Protein AF-A0A0J1IHJ1-F1 (afdb_monomer)

Sequence (253 aa):
MEVNANFWKRLLAYFIDNAIYSTILILLTVPFWLATALGGWQLLLLLNIIVGWLYFALMESSAKQATLGKLALGIIVTDLFGQRISFGVATGRYFGKVLSLVPLCAGFVMAAFTERKQALHDVLLGTLVLNKNSSVVNNRPHQMPQGQNVRPILCGVTGNYAGQMIQIDDKGLIIGRDPLSCNIIVPSEAISRMHCIIKYDPRQNSFTLTDTCSSNGTFLASGVRLGKGQAIILKSGDRFFLAVKDNMFEVKA

Organism: NCBI:txid476652

InterPro domains:
  IPR000253 Forkhead-associated (FHA) domain [PF00498] (174-240)
  IPR000253 Forkhead-associated (FHA) domain [PS50006] (173-220)
  IPR000253 Forkhead-associated (FHA) domain [SM00240] (172-226)
  IPR008984 SMAD/FHA domain superfamily [SSF49879] (144-250)
  IPR010432 RDD [PF06271] (5-125)
  IPR051791 Proline-rich immunoreactive protein [PTHR36115] (4-132)

Foldseek 3Di:
DDFADALVLVVQLVVVLCVVLVVVLCVVVVVVCVVVVPPDVVVSVVVSVVVVLCQQLDCCQDPNVDHPSCVVSQKHKDALVRHRDHSVLSSLLVVVVVVCPVVVVVQSVVLNVDPQSHGVSCVVSRMGMTRCPDPVNVPPPPDPDPQDPWQKWKQWCAAPRNRHTHTADQVWFFDFCAPVPGPHHRPDPLTHNGAWTWHADSVVQWIKIFGCQIPLFKAWPVRDTADHRDIDIHHQQTKIARNDPRGIIGIHD

Radius of gyration: 27.76 Å; Cα contacts (8 Å, |Δi|>4): 458; chains: 1; bounding box: 54×30×80 Å

Nearest PDB structures (foldseek):
  3umz-assembly1_A  TM=8.033E-01  e=3.732E-06  Homo sapiens
  2jpe-assembly1_A  TM=8.005E-01  e=6.767E-06  Mus musculus
  5z58-assembly1_X  TM=7.681E-01  e=4.545E-05  Homo sapiens
  5z57-assembly1_X  TM=7.636E-01  e=1.178E-04  Homo sapiens
  7t92-assembly1_C  TM=6.235E-01  e=1.888E-01  Thermothelomyces thermophilus ATCC 42464

Mean predicted aligned error: 16.33 Å

pLDDT: mean 79.35, std 11.82, range [36.47, 93.94]

Secondary structure (DSSP, 8-state):
--SBPPHHHHHHHHHHHHHHHHHHHHHHHHHHHHHHTT--HHHHHHHHHHHHHHHHHHHHTSTT-S-HHHHHTTEEEEETTSPPPPHHHHHHHHHHHHHHHTTTTHHHHHHHHSTT---HHHHHTTEEEEETTSHHHHTS-----SS-----EEEE-SGGGBT-EEEPPTT-EEEES-TTT-SEE---TTS-SS-EEEEEETTTTEEEEEE-S-SS-EEETTSPBPPTT-EEEE-TT-EEEESSTTSEEEEE-

Solvent-accessible surface area (backbone atoms only — not comparable to full-atom values): 13290 Å² total; per-residue (Å²): 120,69,53,52,42,52,48,66,61,56,51,51,18,51,53,44,39,48,53,54,52,50,54,56,47,48,69,62,45,50,61,51,49,69,73,47,74,85,58,62,63,69,58,52,52,54,49,46,55,52,52,52,51,47,51,54,16,51,28,30,31,32,99,71,13,25,43,75,23,28,50,75,70,42,32,31,40,20,29,84,84,70,44,76,35,50,54,68,55,28,44,50,37,57,57,29,48,57,64,22,45,73,62,78,41,44,28,57,53,39,13,68,76,38,98,76,35,38,27,50,34,24,60,79,64,50,35,41,49,31,25,50,86,12,68,76,55,61,64,42,78,76,72,76,72,98,44,70,94,53,70,37,27,42,31,21,68,30,52,99,42,46,81,39,77,43,76,53,52,96,86,34,42,32,33,14,35,29,71,92,80,19,78,41,64,47,91,41,92,66,41,30,50,58,23,33,38,40,35,68,41,57,90,74,68,32,32,40,43,28,28,58,56,31,85,62,37,41,29,38,73,89,68,51,69,56,53,75,62,38,70,46,82,40,50,65,72,40,43,35,24,54,57,44,77,56,41,20,36,31,36,41,90

Structure (mmCIF, N/CA/C/O backbone):
data_AF-A0A0J1IHJ1-F1
#
_entry.id   AF-A0A0J1IHJ1-F1
#
loop_
_atom_site.group_PDB
_atom_site.id
_atom_site.type_symbol
_atom_site.label_atom_id
_atom_site.label_alt_id
_atom_site.label_comp_id
_atom_site.label_asym_id
_atom_site.label_entity_id
_atom_site.label_seq_id
_atom_site.pdbx_PDB_ins_code
_atom_site.Cartn_x
_atom_site.Cartn_y
_atom_site.Cartn_z
_atom_site.occupancy
_atom_site.B_iso_or_equiv
_atom_site.auth_seq_id
_atom_site.auth_comp_id
_atom_site.auth_asym_id
_atom_site.auth_atom_id
_atom_site.pdbx_PDB_model_num
ATOM 1 N N . MET A 1 1 ? -13.887 15.456 -11.222 1.00 51.97 1 MET A N 1
ATOM 2 C CA . MET A 1 1 ? -12.909 14.881 -12.177 1.00 51.97 1 MET A CA 1
ATOM 3 C C . MET A 1 1 ? -12.919 13.371 -12.019 1.00 51.97 1 MET A C 1
ATOM 5 O O . MET A 1 1 ? -12.971 12.917 -10.883 1.00 51.97 1 MET A O 1
ATOM 9 N N . GLU A 1 2 ? -12.891 12.610 -13.114 1.00 60.88 2 GLU A N 1
ATOM 10 C CA . GLU A 1 2 ? -12.816 11.143 -13.052 1.00 60.88 2 GLU A CA 1
ATOM 11 C C . GLU A 1 2 ? -11.569 10.686 -12.275 1.00 60.88 2 GLU A C 1
ATOM 13 O O . GLU A 1 2 ? -10.469 11.212 -12.477 1.00 60.88 2 GLU A O 1
ATOM 18 N N . VAL A 1 3 ? -11.765 9.730 -11.361 1.00 69.44 3 VAL A N 1
ATOM 19 C CA . VAL A 1 3 ? -10.720 9.197 -10.469 1.00 69.44 3 VAL A CA 1
ATOM 20 C C . VAL A 1 3 ? -9.727 8.331 -11.254 1.00 69.44 3 VAL A C 1
ATOM 22 O O . VAL A 1 3 ? -8.514 8.463 -11.085 1.00 69.44 3 VAL A O 1
ATOM 25 N N . ASN A 1 4 ? -10.234 7.511 -12.177 1.00 77.31 4 ASN A N 1
ATOM 26 C CA . ASN A 1 4 ? -9.425 6.650 -13.037 1.00 77.31 4 ASN A CA 1
ATOM 27 C C . ASN A 1 4 ? -8.946 7.398 -14.287 1.00 77.31 4 ASN A C 1
ATOM 29 O O . ASN A 1 4 ? -9.681 8.180 -14.891 1.00 77.31 4 ASN A O 1
ATOM 33 N N . ALA A 1 5 ? -7.707 7.134 -14.701 1.00 77.31 5 ALA A N 1
ATOM 34 C CA . ALA A 1 5 ? -7.143 7.703 -15.916 1.00 77.31 5 ALA A CA 1
ATOM 35 C C . ALA A 1 5 ? -7.758 7.063 -17.168 1.00 77.31 5 ALA A C 1
ATOM 37 O O . ALA A 1 5 ? -7.708 5.842 -17.345 1.00 77.31 5 ALA A O 1
ATOM 38 N N . ASN A 1 6 ? -8.267 7.908 -18.065 1.00 80.19 6 ASN A N 1
ATOM 39 C CA . ASN A 1 6 ? -8.853 7.486 -19.336 1.00 80.19 6 ASN A CA 1
ATOM 40 C C . ASN A 1 6 ? -7.820 6.847 -20.259 1.00 80.19 6 ASN A C 1
ATOM 42 O O . ASN A 1 6 ? -6.639 7.209 -20.238 1.00 80.19 6 ASN A O 1
ATOM 46 N N . PHE A 1 7 ? -8.299 5.949 -21.121 1.00 80.50 7 PHE A N 1
ATOM 47 C CA . PHE A 1 7 ? -7.495 5.255 -22.122 1.00 80.50 7 PHE A CA 1
ATOM 48 C C . PHE A 1 7 ? -6.584 6.210 -22.913 1.00 80.50 7 PHE A C 1
ATOM 50 O O . PHE A 1 7 ? -5.378 5.998 -22.966 1.00 80.50 7 PHE A O 1
ATOM 57 N N . TRP A 1 8 ? -7.121 7.327 -23.415 1.00 80.25 8 TRP A N 1
ATOM 58 C CA . TRP A 1 8 ? -6.361 8.307 -24.202 1.00 80.25 8 TRP A CA 1
ATOM 59 C C . TRP A 1 8 ? -5.186 8.943 -23.455 1.00 80.25 8 TRP A C 1
ATOM 61 O O . TRP A 1 8 ? -4.127 9.142 -24.042 1.00 80.25 8 TRP A O 1
ATOM 71 N N . LYS A 1 9 ? -5.321 9.206 -22.148 1.00 81.69 9 LYS A N 1
ATOM 72 C CA . LYS A 1 9 ? -4.202 9.718 -21.340 1.00 81.69 9 LYS A CA 1
ATOM 73 C C . LYS A 1 9 ? -3.117 8.661 -21.167 1.00 81.69 9 LYS A C 1
ATOM 75 O O . LYS A 1 9 ? -1.937 8.984 -21.188 1.00 81.69 9 LYS A O 1
ATOM 80 N N . ARG A 1 10 ? -3.505 7.393 -21.014 1.00 81.81 10 ARG A N 1
ATOM 81 C CA . ARG A 1 10 ? -2.559 6.270 -20.929 1.00 81.81 10 ARG A CA 1
ATOM 82 C C . ARG A 1 10 ? -1.836 6.059 -22.263 1.00 81.81 10 ARG A C 1
ATOM 84 O O . ARG A 1 10 ? -0.628 5.846 -22.258 1.00 81.81 10 ARG A O 1
ATOM 91 N N . LEU A 1 11 ? -2.557 6.170 -23.380 1.00 82.19 11 LEU A N 1
ATOM 92 C CA . LEU A 1 11 ? -2.005 6.065 -24.730 1.00 82.19 11 LEU A CA 1
ATOM 93 C C . LEU A 1 11 ? -1.029 7.211 -25.028 1.00 82.19 11 LEU A C 1
ATOM 95 O O . LEU A 1 11 ? 0.091 6.971 -25.468 1.00 82.19 11 LEU A O 1
ATOM 99 N N . LEU A 1 12 ? -1.412 8.451 -24.718 1.00 84.00 12 LEU A N 1
ATOM 100 C CA . LEU A 1 12 ? -0.545 9.613 -24.901 1.00 84.00 12 LEU A CA 1
ATOM 101 C C . LEU A 1 12 ? 0.696 9.543 -23.998 1.00 84.00 12 LEU A C 1
ATOM 103 O O . LEU A 1 12 ? 1.794 9.832 -24.462 1.00 84.00 12 LEU A O 1
ATOM 107 N N . ALA A 1 13 ? 0.554 9.088 -22.744 1.00 85.69 13 ALA A N 1
ATOM 108 C CA . ALA A 1 13 ? 1.698 8.864 -21.856 1.00 85.69 13 ALA A CA 1
ATOM 109 C C . ALA A 1 13 ? 2.689 7.871 -22.470 1.00 85.69 13 ALA A C 1
ATOM 111 O O . ALA A 1 13 ? 3.888 8.115 -22.431 1.00 85.69 13 ALA A O 1
ATOM 112 N N . TYR A 1 14 ? 2.188 6.785 -23.071 1.00 83.31 14 TYR A N 1
ATOM 113 C CA . TYR A 1 14 ? 3.021 5.790 -23.740 1.00 83.31 14 TYR A CA 1
ATOM 114 C C . TYR A 1 14 ? 3.789 6.380 -24.930 1.00 83.31 14 TYR A C 1
ATOM 116 O O . TYR A 1 14 ? 4.970 6.085 -25.086 1.00 83.31 14 TYR A O 1
ATOM 124 N N . PHE A 1 15 ? 3.169 7.242 -25.740 1.00 85.38 15 PHE A N 1
ATOM 125 C CA . PHE A 1 15 ? 3.878 7.924 -26.829 1.00 85.38 15 PHE A CA 1
ATOM 126 C C . PHE A 1 15 ? 4.953 8.885 -26.317 1.00 85.38 15 PHE A C 1
ATOM 128 O O . PHE A 1 15 ? 6.063 8.882 -26.844 1.00 85.38 15 PHE A O 1
ATOM 135 N N . ILE A 1 16 ? 4.658 9.654 -25.265 1.00 86.81 16 ILE A N 1
ATOM 136 C CA . ILE A 1 16 ? 5.636 10.560 -24.645 1.00 86.81 16 ILE A CA 1
ATOM 137 C C . ILE A 1 16 ? 6.806 9.763 -24.057 1.00 86.81 16 ILE A C 1
ATOM 139 O O . ILE A 1 16 ? 7.961 10.097 -24.304 1.00 86.81 16 ILE A O 1
ATOM 143 N N . ASP A 1 17 ? 6.520 8.687 -23.320 1.00 85.00 17 ASP A N 1
ATOM 144 C CA . ASP A 1 17 ? 7.545 7.811 -22.750 1.00 85.00 17 ASP A CA 1
ATOM 145 C C . ASP A 1 17 ? 8.428 7.198 -23.845 1.00 85.00 17 ASP A C 1
ATOM 147 O O . ASP A 1 17 ? 9.650 7.201 -23.708 1.00 85.00 17 ASP A O 1
ATOM 151 N N . ASN A 1 18 ? 7.839 6.730 -24.952 1.00 84.25 18 ASN A N 1
ATOM 152 C CA . ASN A 1 18 ? 8.610 6.201 -26.078 1.00 84.25 18 ASN A CA 1
ATOM 153 C C . ASN A 1 18 ? 9.454 7.270 -26.761 1.00 84.25 18 ASN A C 1
ATOM 155 O O . ASN A 1 18 ? 10.607 6.989 -27.050 1.00 84.25 18 ASN A O 1
ATOM 159 N N . ALA A 1 19 ? 8.930 8.477 -26.985 1.00 87.25 19 ALA A N 1
ATOM 160 C CA . ALA A 1 19 ? 9.688 9.559 -27.609 1.00 87.25 19 ALA A CA 1
ATOM 161 C C . ALA A 1 19 ? 10.896 9.977 -26.754 1.00 87.25 19 ALA A C 1
ATOM 163 O O . ALA A 1 19 ? 11.994 10.179 -27.274 1.00 87.25 19 ALA A O 1
ATOM 164 N N . ILE A 1 20 ? 10.717 10.062 -25.430 1.00 86.88 20 ILE A N 1
ATOM 165 C CA . ILE A 1 20 ? 11.808 10.354 -24.491 1.00 86.88 20 ILE A CA 1
ATOM 166 C C . ILE A 1 20 ? 12.835 9.217 -24.514 1.00 86.88 20 ILE A C 1
ATOM 168 O O . ILE A 1 20 ? 14.030 9.460 -24.681 1.00 86.88 20 ILE A O 1
ATOM 172 N N . TYR A 1 21 ? 12.372 7.974 -24.377 1.00 85.06 21 TYR A N 1
ATOM 173 C CA . TYR A 1 21 ? 13.235 6.799 -24.337 1.00 85.06 21 TYR A CA 1
ATOM 174 C C . TYR A 1 21 ? 14.010 6.603 -25.650 1.00 85.06 21 TYR A C 1
ATOM 176 O O . TYR A 1 21 ? 15.220 6.382 -25.618 1.00 85.06 21 TYR A O 1
ATOM 184 N N . SER A 1 22 ? 13.356 6.764 -26.804 1.00 81.75 22 SER A N 1
ATOM 185 C CA . SER A 1 22 ? 13.982 6.648 -28.124 1.00 81.75 22 SER A CA 1
ATOM 186 C C . SER A 1 22 ? 15.000 7.753 -28.372 1.00 81.75 22 SER A C 1
ATOM 188 O O . SER A 1 22 ? 16.066 7.475 -28.907 1.00 81.75 22 SER A O 1
ATOM 190 N N . THR A 1 23 ? 14.719 8.989 -27.948 1.00 86.06 23 THR A N 1
ATOM 191 C CA . THR A 1 23 ? 15.668 10.106 -28.089 1.00 86.06 23 THR A CA 1
ATOM 192 C C . THR A 1 23 ? 16.947 9.835 -27.299 1.00 86.06 23 THR A C 1
ATOM 194 O O . THR A 1 23 ? 18.044 9.961 -27.839 1.00 86.06 23 THR A O 1
ATOM 197 N N . ILE A 1 24 ? 16.818 9.393 -26.042 1.00 85.69 24 ILE A N 1
ATOM 198 C CA . ILE A 1 24 ? 17.967 9.039 -25.193 1.00 85.69 24 ILE A CA 1
ATOM 199 C C . ILE A 1 24 ? 18.756 7.879 -25.810 1.00 85.69 24 ILE A C 1
ATOM 201 O O . ILE A 1 24 ? 19.983 7.926 -25.875 1.00 85.69 24 ILE A O 1
ATOM 205 N N . LEU A 1 25 ? 18.064 6.851 -26.301 1.00 81.88 25 LEU A N 1
ATOM 206 C CA . LEU A 1 25 ? 18.707 5.708 -26.940 1.00 81.88 25 LEU A CA 1
ATOM 207 C C . LEU A 1 25 ? 19.456 6.076 -28.213 1.00 81.88 25 LEU A C 1
ATOM 209 O O . LE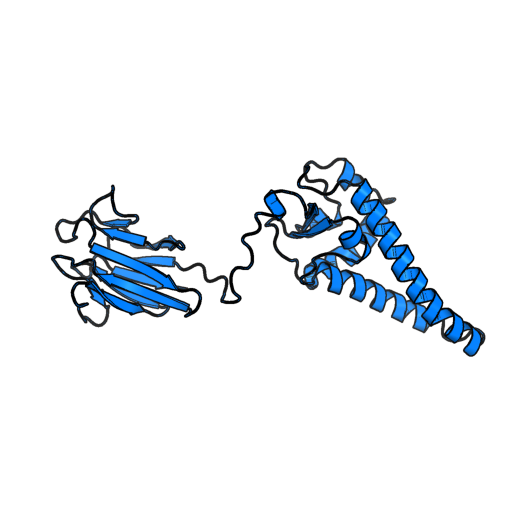U A 1 25 ? 20.584 5.629 -28.384 1.00 81.88 25 LEU A O 1
ATOM 213 N N . ILE A 1 26 ? 18.862 6.871 -29.100 1.00 83.75 26 ILE A N 1
ATOM 214 C CA . ILE A 1 26 ? 19.493 7.285 -30.359 1.00 83.75 26 ILE A CA 1
ATOM 215 C C . ILE A 1 26 ? 20.777 8.064 -30.063 1.00 83.75 26 ILE A C 1
ATOM 217 O O . ILE A 1 26 ? 21.821 7.748 -30.627 1.00 83.75 26 ILE A O 1
ATOM 221 N N . LEU A 1 27 ? 20.737 9.006 -29.115 1.00 85.56 27 LEU A N 1
ATOM 222 C CA . LEU A 1 27 ? 21.914 9.786 -28.716 1.00 85.56 27 LEU A CA 1
ATOM 223 C C . LEU A 1 27 ? 23.051 8.916 -28.164 1.00 85.56 27 LEU A C 1
ATOM 225 O O . LEU A 1 27 ? 24.216 9.220 -28.400 1.00 85.56 27 LEU A O 1
ATOM 229 N N . LEU A 1 28 ? 22.727 7.837 -27.449 1.00 81.12 28 LEU A N 1
ATOM 230 C CA . LEU A 1 28 ? 23.724 6.925 -26.881 1.00 81.12 28 LEU A CA 1
ATOM 231 C C . LEU A 1 28 ? 24.235 5.888 -27.890 1.00 81.12 28 LEU A C 1
ATOM 233 O O . LEU A 1 28 ? 25.410 5.532 -27.871 1.00 81.12 28 LEU A O 1
ATOM 237 N N . THR A 1 29 ? 23.360 5.381 -28.758 1.00 77.25 29 THR A N 1
ATOM 238 C CA . THR A 1 29 ? 23.658 4.225 -29.619 1.00 77.25 29 THR A CA 1
ATOM 239 C C . THR A 1 29 ? 24.189 4.610 -30.994 1.00 77.25 29 THR A C 1
ATOM 241 O O . THR A 1 29 ? 25.017 3.877 -31.522 1.00 77.25 29 THR A O 1
ATOM 244 N N . VAL A 1 30 ? 23.796 5.753 -31.567 1.00 80.56 30 VAL A N 1
ATOM 245 C CA . VAL A 1 30 ? 24.266 6.190 -32.897 1.00 80.56 30 VAL A CA 1
ATOM 246 C C . VAL A 1 30 ? 25.774 6.472 -32.936 1.00 80.56 30 VAL A C 1
ATOM 248 O O . VAL A 1 30 ? 26.425 5.973 -33.854 1.00 80.56 30 VAL A O 1
ATOM 251 N N . PRO A 1 31 ? 26.380 7.187 -31.964 1.00 82.00 31 PRO A N 1
ATOM 252 C CA . PRO A 1 31 ? 27.829 7.400 -31.955 1.00 82.00 31 PRO A CA 1
ATOM 253 C C . PRO A 1 31 ? 28.602 6.088 -31.807 1.00 82.00 31 PRO A C 1
ATOM 255 O O . PRO A 1 31 ? 29.621 5.886 -32.460 1.00 82.00 31 PRO A O 1
ATOM 258 N N . PHE A 1 32 ? 28.084 5.176 -30.982 1.00 78.50 32 PHE A N 1
ATOM 259 C CA . PHE A 1 32 ? 28.668 3.854 -30.788 1.00 78.50 32 PHE A CA 1
ATOM 260 C C . PHE A 1 32 ? 28.569 3.002 -32.061 1.00 78.50 32 PHE A C 1
ATOM 262 O O . PHE A 1 32 ? 29.556 2.406 -32.474 1.00 78.50 32 PHE A O 1
ATOM 269 N N . TRP A 1 33 ? 27.413 3.004 -32.731 1.00 74.94 33 TRP A N 1
ATOM 270 C CA . TRP A 1 33 ? 27.193 2.297 -33.995 1.00 74.94 33 TRP A CA 1
ATOM 271 C C . TRP A 1 33 ? 28.091 2.822 -35.125 1.00 74.94 33 TRP A C 1
ATOM 273 O O . TRP A 1 33 ? 28.637 2.031 -35.893 1.00 74.94 33 TRP A O 1
ATOM 283 N N . LEU A 1 34 ? 28.298 4.144 -35.191 1.00 77.94 34 LEU A N 1
ATOM 284 C CA . LEU A 1 34 ? 29.221 4.774 -36.139 1.00 77.94 34 LEU A CA 1
ATOM 285 C C . LEU A 1 34 ? 30.686 4.415 -35.837 1.00 77.94 34 LEU A C 1
ATOM 287 O O . LEU A 1 34 ? 31.472 4.231 -36.761 1.00 77.94 34 LEU A O 1
ATOM 291 N N . ALA A 1 35 ? 31.044 4.278 -34.556 1.00 79.19 35 ALA A N 1
ATOM 292 C CA . ALA A 1 35 ? 32.398 3.947 -34.116 1.00 79.19 35 ALA A CA 1
ATOM 293 C C . ALA A 1 35 ? 32.771 2.465 -34.307 1.00 79.19 35 ALA A C 1
ATOM 295 O O . ALA A 1 35 ? 33.941 2.165 -34.537 1.00 79.19 35 ALA A O 1
ATOM 296 N N . THR A 1 36 ? 31.814 1.533 -34.214 1.00 76.06 36 THR A N 1
ATOM 297 C CA . THR A 1 36 ? 32.086 0.082 -34.291 1.00 76.06 36 THR A CA 1
ATOM 298 C C . THR A 1 36 ? 31.846 -0.544 -35.665 1.00 76.06 36 THR A C 1
ATOM 300 O O . THR A 1 36 ? 32.011 -1.756 -35.799 1.00 76.06 36 THR A O 1
ATOM 303 N N . ALA A 1 37 ? 31.459 0.248 -36.674 1.00 65.38 37 ALA A N 1
ATOM 304 C CA . ALA A 1 37 ? 31.322 -0.159 -38.078 1.00 65.38 37 ALA A CA 1
ATOM 305 C C . ALA A 1 37 ? 30.672 -1.553 -38.268 1.00 65.38 37 ALA A C 1
ATOM 307 O O . ALA A 1 37 ? 31.267 -2.455 -38.854 1.00 65.38 37 ALA A O 1
ATOM 308 N N . LEU A 1 38 ? 29.425 -1.704 -37.790 1.00 63.59 38 LEU A N 1
ATOM 309 C CA . LEU A 1 38 ? 28.544 -2.888 -37.927 1.00 63.59 38 LEU A CA 1
ATOM 310 C C . LEU A 1 38 ? 28.775 -4.067 -36.951 1.00 63.59 38 LEU A C 1
ATOM 312 O O . LEU A 1 38 ? 28.162 -5.122 -37.121 1.00 63.59 38 LEU A O 1
ATOM 316 N N . GLY A 1 39 ? 29.574 -3.905 -35.890 1.00 70.00 39 GLY A N 1
ATOM 317 C CA . GLY A 1 39 ? 29.724 -4.900 -34.812 1.00 70.00 39 GLY A CA 1
ATOM 318 C C . GLY A 1 39 ? 28.970 -4.556 -33.515 1.00 70.00 39 GLY A C 1
ATOM 319 O O . GLY A 1 39 ? 28.881 -3.392 -33.128 1.00 70.00 39 GLY A O 1
ATOM 320 N N . GLY A 1 40 ? 28.457 -5.572 -32.801 1.00 72.12 40 GLY A N 1
ATOM 321 C CA . GLY A 1 40 ? 27.933 -5.433 -31.426 1.00 72.12 40 GLY A CA 1
ATOM 322 C C . GLY A 1 40 ? 26.435 -5.127 -31.286 1.00 72.12 40 GLY A C 1
ATOM 323 O O . GLY A 1 40 ? 25.956 -4.901 -30.174 1.00 72.12 40 GLY A O 1
ATOM 324 N N . TRP A 1 41 ? 25.673 -5.162 -32.382 1.00 73.06 41 TRP A N 1
ATOM 325 C CA . TRP A 1 41 ? 24.230 -4.884 -32.385 1.00 73.06 41 TRP A CA 1
ATOM 326 C C . TRP A 1 41 ? 23.438 -5.787 -31.427 1.00 73.06 41 TRP A C 1
ATOM 328 O O . TRP A 1 41 ? 22.540 -5.329 -30.727 1.00 73.06 41 TRP A O 1
ATOM 338 N N . GLN A 1 42 ? 23.812 -7.063 -31.328 1.00 76.50 42 GLN A N 1
ATOM 339 C CA . GLN A 1 42 ? 23.171 -8.038 -30.445 1.00 76.50 42 GLN A CA 1
ATOM 340 C C . GLN A 1 42 ? 23.331 -7.664 -28.965 1.00 76.50 42 GLN A C 1
ATOM 342 O O . GLN A 1 42 ? 22.378 -7.770 -28.195 1.00 76.50 42 GLN A O 1
ATOM 347 N N . LEU A 1 43 ? 24.512 -7.177 -28.569 1.00 78.56 43 LEU A N 1
ATOM 348 C CA . LEU A 1 43 ? 24.764 -6.722 -27.201 1.00 78.56 43 LEU A CA 1
ATOM 349 C C . LEU A 1 43 ? 23.959 -5.453 -26.885 1.00 78.56 43 LEU A C 1
ATOM 351 O O . LEU A 1 43 ? 23.374 -5.351 -25.808 1.00 78.56 43 LEU A O 1
ATOM 355 N N . LEU A 1 44 ? 23.871 -4.519 -27.837 1.00 77.25 44 LEU A N 1
ATOM 356 C CA . LEU A 1 44 ? 23.063 -3.305 -27.693 1.00 77.25 44 LEU A CA 1
ATOM 357 C C . LEU A 1 44 ? 21.572 -3.619 -27.558 1.00 77.25 44 LEU A C 1
ATOM 359 O O . LEU A 1 44 ? 20.905 -3.006 -26.729 1.00 77.25 44 LEU A O 1
ATOM 363 N N . LEU A 1 45 ? 21.053 -4.587 -28.319 1.00 78.81 45 LEU A N 1
ATOM 364 C CA . LEU A 1 45 ? 19.663 -5.039 -28.202 1.00 78.81 45 LEU A CA 1
ATOM 365 C C . LEU A 1 45 ? 19.371 -5.642 -26.823 1.00 78.81 45 LEU A C 1
ATOM 367 O O . LEU A 1 45 ? 18.358 -5.309 -26.211 1.00 78.81 45 LEU A O 1
ATOM 371 N N . LEU A 1 46 ? 20.262 -6.493 -26.303 1.00 80.75 46 LEU A N 1
ATOM 372 C CA . LEU A 1 46 ? 20.101 -7.075 -24.966 1.00 80.75 46 LEU A CA 1
ATOM 373 C C . LEU A 1 46 ? 20.135 -5.999 -23.874 1.00 80.75 46 LEU A C 1
ATOM 375 O O . LEU A 1 46 ? 19.269 -5.977 -22.998 1.00 80.75 46 LEU A O 1
ATOM 379 N N . LEU A 1 47 ? 21.088 -5.066 -23.957 1.00 81.62 47 LEU A N 1
ATOM 380 C CA . LEU A 1 47 ? 21.166 -3.927 -23.041 1.00 81.62 47 LEU A CA 1
ATOM 381 C C . LEU A 1 47 ? 19.918 -3.045 -23.132 1.00 81.62 47 LEU A C 1
ATOM 383 O O . LEU A 1 47 ? 19.415 -2.601 -22.105 1.00 81.62 47 LEU A O 1
ATOM 387 N N . ASN A 1 48 ? 19.379 -2.832 -24.333 1.00 81.38 48 ASN A N 1
ATOM 388 C CA . ASN A 1 48 ? 18.159 -2.062 -24.550 1.00 81.38 48 ASN A CA 1
ATOM 389 C C . ASN A 1 48 ? 16.967 -2.663 -23.798 1.00 81.38 48 ASN A C 1
ATOM 391 O O . ASN A 1 48 ? 16.303 -1.957 -23.042 1.00 81.38 48 ASN A O 1
ATOM 395 N N . ILE A 1 49 ? 16.754 -3.975 -23.927 1.00 82.50 49 ILE A N 1
ATOM 396 C CA . ILE A 1 49 ? 15.668 -4.686 -23.239 1.00 82.50 49 ILE A CA 1
ATOM 397 C C . ILE A 1 49 ? 15.802 -4.530 -21.720 1.00 82.50 49 ILE A C 1
ATOM 399 O O . ILE A 1 49 ? 14.826 -4.198 -21.045 1.00 82.50 49 ILE A O 1
ATOM 403 N N . ILE A 1 50 ? 17.013 -4.712 -21.184 1.00 86.50 50 ILE A N 1
ATOM 404 C CA . ILE A 1 50 ? 17.277 -4.601 -19.743 1.00 86.50 50 ILE A CA 1
ATOM 405 C C . ILE A 1 50 ? 17.047 -3.166 -19.257 1.00 86.50 50 ILE A C 1
ATOM 407 O O . ILE A 1 50 ? 16.336 -2.958 -18.275 1.00 86.50 50 ILE A O 1
ATOM 411 N N . VAL A 1 51 ? 17.607 -2.169 -19.946 1.00 86.44 51 VAL A N 1
ATOM 412 C CA . VAL A 1 51 ? 17.488 -0.752 -19.570 1.00 86.44 51 VAL A CA 1
ATOM 413 C C . VAL A 1 51 ? 16.043 -0.273 -19.687 1.00 86.44 51 VAL A C 1
ATOM 415 O O . VAL A 1 51 ? 15.566 0.443 -18.810 1.00 86.44 51 VAL A O 1
ATOM 418 N N . GLY A 1 52 ? 15.329 -0.680 -20.737 1.00 84.31 52 GLY A N 1
ATOM 419 C CA . GLY A 1 52 ? 13.918 -0.359 -20.931 1.00 84.31 52 GLY A CA 1
ATOM 420 C C . GLY A 1 52 ? 13.059 -0.939 -19.813 1.00 84.31 52 GLY A C 1
ATOM 421 O O . GLY A 1 52 ? 12.322 -0.200 -19.158 1.00 84.31 52 GLY A O 1
ATOM 422 N N . TRP A 1 53 ? 13.199 -2.236 -19.531 1.00 88.06 53 TRP A N 1
ATOM 423 C CA . TRP A 1 53 ? 12.522 -2.873 -18.400 1.00 88.06 53 TRP A CA 1
ATOM 424 C C . TRP A 1 53 ? 12.811 -2.141 -17.088 1.00 88.06 53 TRP A C 1
ATOM 426 O O . TRP A 1 53 ? 11.877 -1.764 -16.375 1.00 88.06 53 TRP A O 1
ATOM 436 N N . LEU A 1 54 ? 14.088 -1.889 -16.798 1.00 88.12 54 LEU A N 1
ATOM 437 C CA . LEU A 1 54 ? 14.514 -1.268 -15.553 1.00 88.12 54 LEU A CA 1
ATOM 438 C C . LEU A 1 54 ? 13.979 0.164 -15.423 1.00 88.12 54 LEU A C 1
ATOM 440 O O . LEU A 1 54 ? 13.494 0.529 -14.355 1.00 88.12 54 LEU A O 1
ATOM 444 N N . TYR A 1 55 ? 13.980 0.951 -16.503 1.00 87.44 55 TYR A N 1
ATOM 445 C CA . TYR A 1 55 ? 13.396 2.295 -16.535 1.00 87.44 55 TYR A CA 1
ATOM 446 C C . TYR A 1 55 ? 11.920 2.274 -16.122 1.00 87.44 55 TYR A C 1
ATOM 448 O O . TYR A 1 55 ? 11.526 2.964 -15.178 1.00 87.44 55 TYR A O 1
ATOM 456 N N . PHE A 1 56 ? 11.104 1.446 -16.781 1.00 86.56 56 PHE A N 1
ATOM 457 C CA . PHE A 1 56 ? 9.673 1.367 -16.484 1.00 86.56 56 PHE A CA 1
ATOM 458 C C . PHE A 1 56 ? 9.414 0.803 -15.085 1.00 86.56 56 PHE A C 1
ATOM 460 O O . PHE A 1 56 ? 8.616 1.370 -14.336 1.00 86.56 56 PHE A O 1
ATOM 467 N N . ALA A 1 57 ? 10.095 -0.282 -14.710 1.00 87.38 57 ALA A N 1
ATOM 468 C CA . ALA A 1 57 ? 9.898 -0.935 -13.424 1.00 87.38 57 ALA A CA 1
ATOM 469 C C . ALA A 1 57 ? 10.332 -0.035 -12.261 1.00 87.38 57 ALA A C 1
ATOM 471 O O . ALA A 1 57 ? 9.566 0.139 -11.314 1.00 87.38 57 ALA A O 1
ATOM 472 N N . LEU A 1 58 ? 11.508 0.599 -12.330 1.00 87.44 58 LEU A N 1
ATOM 473 C CA . LEU A 1 58 ? 11.980 1.510 -11.283 1.00 87.44 58 LEU A CA 1
ATOM 474 C C . LEU A 1 58 ? 11.103 2.755 -11.179 1.00 87.44 58 LEU A C 1
ATOM 476 O O . LEU A 1 58 ? 10.737 3.133 -10.071 1.00 87.44 58 LEU A O 1
ATOM 480 N N . MET A 1 59 ? 10.727 3.386 -12.294 1.00 86.94 59 MET A N 1
ATOM 481 C CA . MET A 1 59 ? 9.913 4.603 -12.238 1.00 86.94 59 MET A CA 1
ATOM 482 C C . MET A 1 59 ? 8.490 4.348 -11.736 1.00 86.94 59 MET A C 1
ATOM 484 O O . MET A 1 59 ? 8.030 5.072 -10.848 1.00 86.94 59 MET A O 1
ATOM 488 N N . GLU A 1 60 ? 7.802 3.320 -12.245 1.00 85.31 60 GLU A N 1
ATOM 489 C CA . GLU A 1 60 ? 6.447 2.974 -11.784 1.00 85.31 60 GLU A CA 1
ATOM 490 C C . GLU A 1 60 ? 6.459 2.501 -10.324 1.00 85.31 60 GLU A C 1
ATOM 492 O O . GLU A 1 60 ? 5.554 2.834 -9.562 1.00 85.31 60 GLU A O 1
ATOM 497 N N . SER A 1 61 ? 7.514 1.795 -9.911 1.00 87.06 61 SER A N 1
ATOM 498 C CA . SER A 1 61 ? 7.707 1.375 -8.525 1.00 87.06 61 SER A CA 1
ATOM 499 C C . SER A 1 61 ? 8.317 2.447 -7.635 1.00 87.06 61 SER A C 1
ATOM 501 O O . SER A 1 61 ? 8.573 2.124 -6.488 1.00 87.06 61 SER A O 1
ATOM 503 N N . SER A 1 62 ? 8.588 3.677 -8.096 1.00 85.69 62 SER A N 1
ATOM 504 C CA . SER A 1 62 ? 9.239 4.745 -7.308 1.00 85.69 62 SER A CA 1
ATOM 50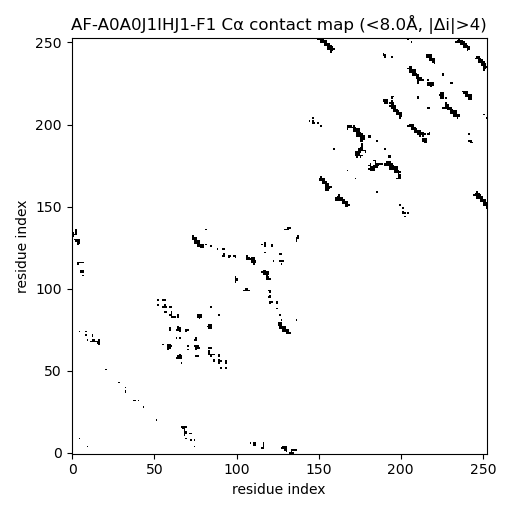5 C C . SER A 1 62 ? 8.243 5.562 -6.473 1.00 85.69 62 SER A C 1
ATOM 507 O O . SER A 1 62 ? 7.030 5.433 -6.626 1.00 85.69 62 SER A O 1
ATOM 509 N N . ALA A 1 63 ? 8.733 6.476 -5.624 1.00 76.12 63 ALA A N 1
ATOM 510 C CA . ALA A 1 63 ? 7.876 7.433 -4.907 1.00 76.12 63 ALA A CA 1
ATOM 511 C C . ALA A 1 63 ? 7.041 8.324 -5.851 1.00 76.12 63 ALA A C 1
ATOM 513 O O . ALA A 1 63 ? 6.013 8.862 -5.448 1.00 76.12 63 ALA A O 1
ATOM 514 N N . LYS A 1 64 ? 7.464 8.464 -7.115 1.00 77.75 64 LYS A N 1
ATOM 515 C CA . LYS A 1 64 ? 6.725 9.201 -8.146 1.00 77.75 64 LYS A CA 1
ATOM 516 C C . LYS A 1 64 ? 5.553 8.395 -8.716 1.00 77.75 64 LYS A C 1
ATOM 518 O O . LYS A 1 64 ? 4.640 9.006 -9.266 1.00 77.75 64 LYS A O 1
ATOM 523 N N . GLN A 1 65 ? 5.571 7.062 -8.575 1.00 83.94 65 GLN A N 1
ATOM 524 C CA . GLN A 1 65 ? 4.528 6.130 -9.031 1.00 83.94 65 GLN A CA 1
ATOM 525 C C . GLN A 1 65 ? 4.165 6.262 -10.519 1.00 83.94 65 GLN A C 1
ATOM 527 O O . GLN A 1 65 ? 3.072 5.905 -10.951 1.00 83.94 65 GLN A O 1
ATOM 532 N N . ALA A 1 66 ? 5.055 6.838 -11.317 1.00 87.94 66 ALA A N 1
ATOM 533 C CA . ALA A 1 66 ? 4.780 7.228 -12.687 1.00 87.94 66 ALA A CA 1
ATOM 534 C C . ALA A 1 66 ? 6.098 7.385 -13.443 1.00 87.94 66 ALA A C 1
ATOM 536 O O . ALA A 1 66 ? 7.100 7.820 -12.873 1.00 87.94 66 ALA A O 1
ATOM 537 N N . THR A 1 67 ? 6.070 7.038 -14.726 1.00 89.50 67 THR A N 1
ATOM 538 C CA . THR A 1 67 ? 7.109 7.352 -15.714 1.00 89.50 67 THR A CA 1
ATOM 539 C C . THR A 1 67 ? 7.062 8.829 -16.095 1.00 89.50 67 THR A C 1
ATOM 541 O O . THR A 1 67 ? 6.140 9.547 -15.705 1.00 89.50 67 THR A O 1
ATOM 544 N N . LEU A 1 68 ? 8.050 9.315 -16.845 1.00 87.38 68 LEU A N 1
ATOM 545 C CA . LEU A 1 68 ? 8.129 10.736 -17.202 1.00 87.38 68 LEU A CA 1
ATOM 546 C C . LEU A 1 68 ? 6.911 11.208 -18.012 1.00 87.38 68 LEU A C 1
ATOM 548 O O . LEU A 1 68 ? 6.342 12.254 -17.702 1.00 87.38 68 LEU A O 1
ATOM 552 N N . GLY A 1 69 ? 6.445 10.418 -18.975 1.00 84.69 69 GLY A N 1
ATOM 553 C CA . GLY A 1 69 ? 5.242 10.699 -19.759 1.00 84.69 69 GLY A CA 1
ATOM 554 C C . GLY A 1 69 ? 3.963 10.634 -18.928 1.00 84.69 69 GLY A C 1
ATOM 555 O O . GLY A 1 69 ? 3.089 11.493 -19.055 1.00 84.69 69 GLY A O 1
ATOM 556 N N . LYS A 1 70 ? 3.861 9.678 -17.998 1.00 86.12 70 LYS A N 1
ATOM 557 C CA . LYS A 1 70 ? 2.737 9.613 -17.046 1.00 86.12 70 LYS A CA 1
ATOM 558 C C . LYS A 1 70 ? 2.717 10.809 -16.092 1.00 86.12 70 LYS A C 1
ATOM 560 O O . LYS A 1 70 ? 1.649 11.357 -15.824 1.00 86.12 70 LYS A O 1
ATOM 565 N N . LEU A 1 71 ? 3.887 11.250 -15.630 1.00 87.50 71 LEU A N 1
ATOM 566 C CA . LEU A 1 71 ? 4.038 12.451 -14.808 1.00 87.50 71 LEU A CA 1
ATOM 567 C C . LEU A 1 71 ? 3.601 13.705 -15.565 1.00 87.50 71 LEU A C 1
ATOM 569 O O . LEU A 1 71 ? 2.861 14.507 -14.999 1.00 87.50 71 LEU A O 1
ATOM 573 N N . ALA A 1 72 ? 3.992 13.840 -16.836 1.00 86.56 72 ALA A N 1
ATOM 574 C CA . ALA A 1 72 ? 3.601 14.966 -17.684 1.00 86.56 72 ALA A CA 1
ATOM 575 C C . ALA A 1 72 ? 2.075 15.074 -17.850 1.00 86.56 72 ALA A C 1
ATOM 577 O O . ALA A 1 72 ? 1.528 16.172 -17.884 1.00 86.56 72 ALA A O 1
ATOM 578 N N . LEU A 1 73 ? 1.372 13.937 -17.887 1.00 84.38 73 LEU A N 1
ATOM 579 C CA . LEU A 1 73 ? -0.091 13.890 -17.991 1.00 84.38 73 LEU A CA 1
ATOM 580 C C . LEU A 1 73 ? -0.817 13.836 -16.639 1.00 84.38 73 LEU A C 1
ATOM 582 O O . LEU A 1 73 ? -2.047 13.718 -16.604 1.00 84.38 73 LEU A O 1
ATOM 586 N N . GLY A 1 74 ? -0.078 13.919 -15.529 1.00 85.25 74 GLY A N 1
ATOM 587 C CA . GLY A 1 74 ? -0.634 13.931 -14.178 1.00 85.25 74 GLY A CA 1
ATOM 588 C C . GLY A 1 74 ? -1.321 12.624 -13.782 1.00 85.25 74 GLY A C 1
ATOM 589 O O . GLY A 1 74 ? -2.297 12.655 -13.034 1.00 85.25 74 GLY A O 1
ATOM 590 N N . ILE A 1 75 ? -0.851 11.479 -14.277 1.00 88.12 75 ILE A N 1
ATOM 591 C CA . ILE A 1 75 ? -1.399 10.158 -13.941 1.00 88.12 75 ILE A CA 1
ATOM 592 C C . ILE A 1 75 ? -0.375 9.314 -13.181 1.00 88.12 75 ILE A C 1
ATOM 594 O O . ILE A 1 75 ? 0.827 9.418 -13.414 1.00 88.12 75 ILE A O 1
ATOM 598 N N . ILE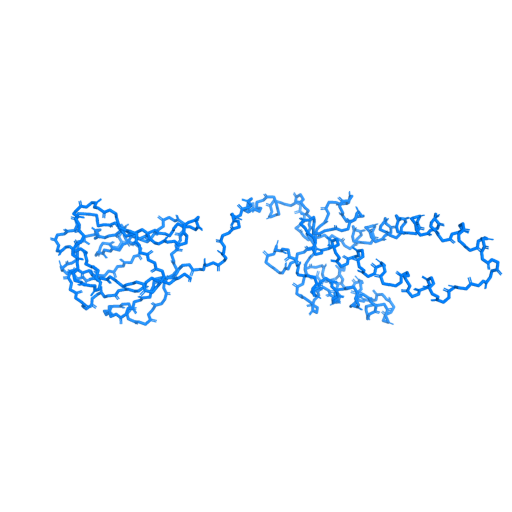 A 1 76 ? -0.853 8.481 -12.259 1.00 87.12 76 ILE A N 1
ATOM 599 C CA . ILE A 1 76 ? -0.017 7.644 -11.386 1.00 87.12 76 ILE A CA 1
ATOM 600 C C . ILE A 1 76 ? -0.513 6.204 -11.353 1.00 87.12 76 ILE A C 1
ATOM 602 O O . ILE A 1 76 ? -1.701 5.961 -11.538 1.00 87.12 76 ILE A O 1
ATOM 606 N N . VAL A 1 77 ? 0.391 5.262 -11.104 1.00 86.31 77 VAL A N 1
ATOM 607 C CA . VAL A 1 77 ? 0.120 3.828 -10.974 1.00 86.31 77 VAL A CA 1
ATOM 608 C C . VAL A 1 77 ? 0.077 3.440 -9.496 1.00 86.31 77 VAL A C 1
ATOM 610 O O . VAL A 1 77 ? 1.003 3.723 -8.733 1.00 86.31 77 VAL A O 1
ATOM 613 N N . THR A 1 78 ? -0.991 2.767 -9.091 1.00 80.94 78 THR A N 1
ATOM 614 C CA . THR A 1 78 ? -1.213 2.325 -7.713 1.00 80.94 78 THR A CA 1
ATOM 615 C C . THR A 1 78 ? -1.648 0.866 -7.667 1.00 80.94 78 THR A C 1
ATOM 617 O O . THR A 1 78 ? -2.000 0.278 -8.692 1.00 80.94 78 THR A O 1
ATOM 620 N N . ASP A 1 79 ? -1.654 0.280 -6.474 1.00 80.00 79 ASP A N 1
ATOM 621 C CA . ASP A 1 79 ? -2.440 -0.925 -6.205 1.00 80.00 79 ASP A CA 1
ATOM 622 C C . ASP A 1 79 ? -3.949 -0.596 -6.118 1.00 80.00 79 ASP A C 1
ATOM 624 O O . ASP A 1 79 ? -4.373 0.551 -6.327 1.00 80.00 79 ASP A O 1
ATOM 628 N N . LEU A 1 80 ? -4.771 -1.603 -5.809 1.00 71.88 80 LEU A N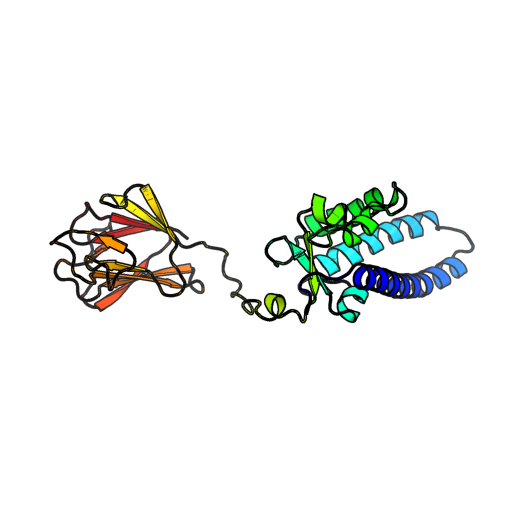 1
ATOM 629 C CA . LEU A 1 80 ? -6.218 -1.439 -5.605 1.00 71.88 80 LEU A CA 1
ATOM 630 C C . LEU A 1 80 ? -6.579 -0.527 -4.418 1.00 71.88 80 LEU A C 1
ATOM 632 O O . LEU A 1 80 ? -7.698 -0.018 -4.370 1.00 71.88 80 LEU A O 1
ATOM 636 N N . PHE A 1 81 ? -5.647 -0.308 -3.488 1.00 63.34 81 PHE A N 1
ATOM 637 C CA . PHE A 1 81 ? -5.807 0.514 -2.287 1.00 63.34 81 PHE A CA 1
ATOM 638 C C . PHE A 1 81 ? -5.224 1.930 -2.448 1.00 63.34 81 PHE A C 1
ATOM 640 O O . PHE A 1 81 ? -5.222 2.709 -1.495 1.00 63.34 81 PHE A O 1
ATOM 647 N N . GLY A 1 82 ? -4.730 2.288 -3.639 1.00 64.94 82 GLY A N 1
ATOM 648 C CA . GLY A 1 82 ? -4.138 3.601 -3.915 1.00 64.94 82 GLY A CA 1
ATOM 649 C C . GLY A 1 82 ? -2.684 3.757 -3.449 1.00 64.94 82 GLY A C 1
ATOM 650 O O . GLY A 1 82 ? -2.129 4.853 -3.543 1.00 64.94 82 GLY A O 1
ATOM 651 N N . GLN A 1 83 ? -2.048 2.685 -2.979 1.00 68.81 83 GLN A N 1
ATOM 652 C CA . GLN A 1 83 ? -0.666 2.669 -2.506 1.00 68.81 83 GLN A CA 1
ATOM 653 C C . GLN A 1 83 ? 0.332 2.439 -3.646 1.00 68.81 83 GLN A C 1
ATOM 655 O O . GLN A 1 83 ? -0.010 2.064 -4.771 1.00 68.81 83 GLN A O 1
ATOM 660 N N . ARG A 1 84 ? 1.608 2.691 -3.345 1.00 78.06 84 ARG A N 1
ATOM 661 C CA . ARG A 1 84 ? 2.736 2.464 -4.255 1.00 78.06 84 ARG A CA 1
ATOM 662 C C . ARG A 1 84 ? 2.935 0.975 -4.520 1.00 78.06 84 ARG A C 1
ATOM 664 O O . ARG A 1 84 ? 3.010 0.178 -3.593 1.00 78.06 84 ARG A O 1
ATOM 671 N N . ILE A 1 85 ? 3.090 0.627 -5.796 1.00 81.56 85 ILE A N 1
ATOM 672 C CA . ILE A 1 85 ? 3.349 -0.751 -6.219 1.00 81.56 85 ILE A CA 1
ATOM 673 C C . ILE A 1 85 ? 4.799 -1.158 -5.929 1.00 81.56 85 ILE A C 1
ATOM 675 O O . ILE A 1 85 ? 5.720 -0.340 -6.007 1.00 81.56 85 ILE A O 1
ATOM 679 N N . SER A 1 86 ? 5.010 -2.438 -5.620 1.00 82.00 86 SER A N 1
ATOM 680 C CA . SER A 1 86 ? 6.351 -2.997 -5.435 1.00 82.00 86 SER A CA 1
ATOM 681 C C . SER A 1 86 ? 7.077 -3.170 -6.775 1.00 82.00 86 SER A C 1
ATOM 683 O O . SER A 1 86 ? 6.459 -3.242 -7.840 1.00 82.00 86 SER A O 1
ATOM 685 N N . PHE A 1 87 ? 8.408 -3.279 -6.731 1.00 84.75 87 PHE A N 1
ATOM 686 C CA . PHE A 1 87 ? 9.223 -3.521 -7.926 1.00 84.75 87 PHE A CA 1
ATOM 687 C C . PHE A 1 87 ? 8.847 -4.827 -8.651 1.00 84.75 87 PHE A C 1
ATOM 689 O O . PHE A 1 87 ? 8.826 -4.864 -9.881 1.00 84.75 87 PHE A O 1
ATOM 696 N N . GLY A 1 88 ? 8.485 -5.877 -7.904 1.00 83.94 88 GLY A N 1
ATOM 697 C CA . GLY A 1 88 ? 8.018 -7.146 -8.474 1.00 83.94 88 GLY A CA 1
ATOM 698 C C . GLY A 1 88 ? 6.709 -6.988 -9.251 1.00 83.94 88 GLY A C 1
ATOM 699 O O . GLY A 1 88 ? 6.600 -7.457 -10.382 1.00 83.94 88 GLY A O 1
ATOM 700 N N . VAL A 1 89 ? 5.753 -6.234 -8.700 1.00 82.25 89 VAL A N 1
ATOM 701 C CA . VAL A 1 89 ? 4.491 -5.913 -9.385 1.00 82.25 89 VAL A CA 1
ATOM 702 C C . VAL A 1 89 ? 4.744 -5.047 -10.624 1.00 82.25 89 VAL A C 1
ATOM 704 O O . VAL A 1 89 ? 4.190 -5.319 -11.685 1.00 82.25 89 VAL A O 1
ATOM 707 N N . ALA A 1 90 ? 5.630 -4.051 -10.541 1.00 85.94 90 ALA A N 1
ATOM 708 C CA . ALA A 1 90 ? 6.000 -3.212 -11.686 1.00 85.94 90 ALA A CA 1
ATOM 709 C C . ALA A 1 90 ? 6.697 -4.009 -12.807 1.00 85.94 90 ALA A C 1
ATOM 711 O O . ALA A 1 90 ? 6.427 -3.798 -13.990 1.00 85.94 90 ALA A O 1
ATOM 712 N N . THR A 1 91 ? 7.541 -4.973 -12.440 1.00 86.44 91 THR A N 1
ATOM 713 C CA . THR A 1 91 ? 8.181 -5.912 -13.372 1.00 86.44 91 THR A CA 1
ATOM 714 C C . THR A 1 91 ? 7.153 -6.805 -14.054 1.00 86.44 91 THR A C 1
ATOM 716 O O . THR A 1 91 ? 7.136 -6.895 -15.282 1.00 86.44 91 THR A O 1
ATOM 719 N N . GLY A 1 92 ? 6.236 -7.390 -13.278 1.00 85.50 92 GLY A N 1
ATOM 720 C CA . GLY A 1 92 ? 5.105 -8.139 -13.819 1.00 85.50 92 GLY A CA 1
ATOM 721 C C . GLY A 1 92 ? 4.288 -7.297 -14.797 1.00 85.50 92 GLY A C 1
ATOM 722 O O . GLY A 1 92 ? 3.906 -7.790 -15.854 1.00 85.50 92 GLY A O 1
ATOM 723 N N . ARG A 1 93 ? 4.065 -6.006 -14.504 1.00 84.88 93 ARG A N 1
ATOM 724 C CA . ARG A 1 93 ? 3.318 -5.098 -15.392 1.00 84.88 93 ARG A CA 1
ATOM 725 C C . ARG A 1 93 ? 4.059 -4.886 -16.705 1.00 84.88 93 ARG A C 1
ATOM 727 O O . ARG A 1 93 ? 3.416 -4.843 -17.749 1.00 84.88 93 ARG A O 1
ATOM 734 N N . TYR A 1 94 ? 5.385 -4.748 -16.669 1.00 85.75 94 TYR A N 1
ATOM 735 C CA . TYR A 1 94 ? 6.207 -4.580 -17.869 1.00 85.75 94 TYR A CA 1
ATOM 736 C C . TYR A 1 94 ? 6.112 -5.799 -18.795 1.00 85.75 94 TYR A C 1
ATOM 738 O O . TYR A 1 94 ? 5.754 -5.649 -19.960 1.00 85.75 94 TYR A O 1
ATOM 746 N N . PHE A 1 95 ? 6.325 -7.009 -18.277 1.00 83.31 95 PHE A N 1
ATOM 747 C CA . PHE A 1 95 ? 6.206 -8.230 -19.084 1.00 83.31 95 PHE A CA 1
ATOM 748 C C . PHE A 1 95 ? 4.749 -8.562 -19.444 1.00 83.31 95 PHE A C 1
ATOM 750 O O . PHE A 1 95 ? 4.466 -9.034 -20.543 1.00 83.31 95 PHE A O 1
ATOM 757 N N . GLY A 1 96 ? 3.790 -8.214 -18.585 1.00 79.44 96 GLY A N 1
ATOM 758 C CA . GLY A 1 96 ? 2.359 -8.321 -18.870 1.00 79.44 96 GLY A CA 1
ATOM 759 C C . GLY A 1 96 ? 1.903 -7.445 -20.043 1.00 79.44 96 GLY A C 1
ATOM 760 O O . GLY A 1 96 ? 0.947 -7.798 -20.736 1.00 79.44 96 GLY A O 1
ATOM 761 N N . LYS A 1 97 ? 2.598 -6.333 -20.332 1.00 75.06 97 LYS A N 1
ATOM 762 C CA . LYS A 1 97 ? 2.371 -5.544 -21.558 1.00 75.06 97 LYS A CA 1
ATOM 763 C C . LYS A 1 97 ? 2.745 -6.330 -22.816 1.00 75.06 97 LYS A C 1
ATOM 765 O O . LYS A 1 97 ? 2.031 -6.213 -23.804 1.00 75.06 97 LYS A O 1
ATOM 770 N N . VAL A 1 98 ? 3.792 -7.159 -22.767 1.00 74.50 98 VAL A N 1
ATOM 771 C CA . VAL A 1 98 ? 4.185 -8.043 -23.881 1.00 74.50 98 VAL A CA 1
ATOM 772 C C . VAL A 1 98 ? 3.084 -9.070 -24.146 1.00 74.50 98 VAL A C 1
ATOM 774 O O . VAL A 1 98 ? 2.649 -9.219 -25.282 1.00 74.50 98 VAL A O 1
ATOM 777 N N . LEU A 1 99 ? 2.532 -9.683 -23.093 1.00 67.25 99 LEU A N 1
ATOM 778 C CA . LEU A 1 99 ? 1.372 -10.580 -23.206 1.00 67.25 99 LEU A CA 1
ATOM 779 C C . LEU A 1 99 ? 0.117 -9.861 -23.727 1.00 67.25 99 LEU A C 1
ATOM 781 O O . LEU A 1 99 ? -0.660 -10.435 -24.480 1.00 67.25 99 LEU A O 1
ATOM 785 N N . SER A 1 100 ? -0.062 -8.586 -23.370 1.00 65.75 100 SER A N 1
ATOM 786 C CA . SER A 1 100 ? -1.170 -7.749 -23.856 1.00 65.75 100 SER A CA 1
ATOM 787 C C . SER A 1 100 ? -1.014 -7.321 -25.327 1.00 65.75 100 SER A C 1
ATOM 789 O O . SER A 1 100 ? -1.989 -6.860 -25.922 1.00 65.75 100 SER A O 1
ATOM 791 N N . LEU A 1 101 ? 0.188 -7.455 -25.903 1.00 63.53 101 LEU A N 1
ATOM 792 C CA . LEU A 1 101 ? 0.503 -7.125 -27.297 1.00 63.53 101 LEU A CA 1
ATOM 793 C C . LEU A 1 101 ? 0.148 -8.275 -28.254 1.00 63.53 101 LEU A C 1
ATOM 795 O O . LEU A 1 101 ? -0.287 -8.014 -29.372 1.00 63.53 101 LEU A O 1
ATOM 799 N N . VAL A 1 102 ? 0.276 -9.526 -27.791 1.00 60.69 102 VAL A N 1
ATOM 800 C CA . VAL A 1 102 ? 0.005 -10.753 -28.566 1.00 60.69 102 VAL A CA 1
ATOM 801 C C . VAL A 1 102 ? -1.414 -10.787 -29.165 1.00 60.69 102 VAL A C 1
ATOM 803 O O . VAL A 1 102 ? -1.533 -11.089 -30.351 1.00 60.69 102 VAL A O 1
ATOM 806 N N . PRO A 1 103 ? -2.495 -10.414 -28.446 1.00 62.06 103 PRO A N 1
ATOM 807 C CA . PRO A 1 103 ? -3.831 -10.325 -29.028 1.00 62.06 103 PRO A CA 1
ATOM 808 C C . PRO A 1 103 ? -4.105 -8.935 -29.639 1.00 62.06 103 PRO A C 1
ATOM 810 O O . PRO A 1 103 ? -5.084 -8.292 -29.273 1.00 62.06 103 PRO A O 1
ATOM 813 N N . LEU A 1 104 ? -3.254 -8.426 -30.544 1.00 56.94 104 LEU A N 1
ATOM 814 C CA . LEU A 1 104 ? -3.527 -7.191 -31.317 1.00 56.94 104 LEU A CA 1
ATOM 815 C C . LEU A 1 104 ? -3.812 -5.939 -30.450 1.00 56.94 104 LEU A C 1
ATOM 817 O O . LEU A 1 104 ? -4.728 -5.165 -30.719 1.00 56.94 104 LEU A O 1
ATOM 821 N N . CYS A 1 105 ? -3.057 -5.739 -29.365 1.00 63.94 105 CYS A N 1
ATOM 822 C CA . CYS A 1 105 ? -3.294 -4.660 -28.387 1.00 63.94 105 CYS A CA 1
ATOM 823 C C . CYS A 1 105 ? -4.673 -4.704 -27.689 1.00 63.94 105 CYS A C 1
ATOM 825 O O . CYS A 1 105 ? -5.001 -3.775 -26.942 1.00 63.94 105 CYS A O 1
ATOM 827 N N . ALA A 1 106 ? -5.472 -5.766 -27.852 1.00 57.62 106 ALA A N 1
ATOM 828 C CA . ALA A 1 106 ? -6.801 -5.882 -27.243 1.00 57.62 106 ALA A CA 1
ATOM 829 C C . ALA A 1 106 ? -6.747 -5.778 -25.708 1.00 57.62 106 ALA A C 1
ATOM 831 O O . ALA A 1 106 ? -7.630 -5.185 -25.087 1.00 57.62 106 ALA A O 1
ATOM 832 N N . GLY A 1 107 ? -5.656 -6.248 -25.091 1.00 59.41 107 GLY A N 1
ATOM 833 C CA . GLY A 1 107 ? -5.421 -6.113 -23.650 1.00 59.41 107 GLY A CA 1
ATOM 834 C C . GLY A 1 107 ? -5.261 -4.663 -23.172 1.00 59.41 107 GLY A C 1
ATOM 835 O O . GLY A 1 107 ? -5.524 -4.376 -22.005 1.00 59.41 107 GLY A O 1
ATOM 836 N N . PHE A 1 108 ? -4.876 -3.735 -24.053 1.00 64.25 108 PHE A N 1
ATOM 837 C CA . PHE A 1 108 ? -4.858 -2.295 -23.770 1.00 64.25 108 PHE A CA 1
ATOM 838 C C . PHE A 1 108 ? -6.222 -1.652 -24.025 1.00 64.25 108 PHE A C 1
ATOM 840 O O . PHE A 1 108 ? -6.642 -0.789 -23.255 1.00 64.25 108 PHE A O 1
ATOM 847 N N . VAL A 1 109 ? -6.928 -2.096 -25.068 1.00 67.06 109 VAL A N 1
ATOM 848 C CA . VAL A 1 109 ? -8.267 -1.607 -25.438 1.00 67.06 109 VAL A CA 1
ATOM 849 C C . VAL A 1 109 ? -9.315 -1.968 -24.380 1.00 67.06 109 VAL A C 1
ATOM 851 O O . VAL A 1 109 ? -10.235 -1.190 -24.146 1.00 67.06 109 VAL A O 1
ATOM 854 N N . MET A 1 110 ? -9.133 -3.066 -23.639 1.00 70.31 110 MET A N 1
ATOM 855 C CA . MET A 1 110 ? -9.972 -3.423 -22.483 1.00 70.31 110 MET A CA 1
ATOM 856 C C . MET A 1 110 ? -10.064 -2.297 -21.431 1.00 70.31 110 MET A C 1
ATOM 858 O O . MET A 1 110 ? -11.093 -2.135 -20.772 1.00 70.31 110 MET A O 1
ATOM 862 N N . ALA A 1 111 ? -9.038 -1.447 -21.319 1.00 62.22 111 ALA A N 1
ATOM 863 C CA . ALA A 1 111 ? -9.068 -0.285 -20.431 1.00 62.22 111 ALA A CA 1
ATOM 864 C C . ALA A 1 111 ? -10.078 0.796 -20.867 1.00 62.22 111 ALA A C 1
ATOM 866 O O . ALA A 1 111 ? -10.401 1.674 -20.070 1.00 62.22 111 ALA A O 1
ATOM 867 N N . ALA A 1 112 ? -10.573 0.761 -22.108 1.00 65.12 112 ALA A N 1
ATOM 868 C CA . ALA A 1 112 ? -11.623 1.655 -22.595 1.00 65.12 112 ALA A CA 1
ATOM 869 C C . ALA A 1 112 ? -13.040 1.171 -22.235 1.00 65.12 112 ALA A C 1
ATOM 871 O O . ALA A 1 112 ? -13.938 2.000 -22.127 1.00 65.12 112 ALA A O 1
ATOM 872 N N . PHE A 1 113 ? -13.227 -0.137 -22.016 1.00 68.44 113 PHE A N 1
ATOM 873 C CA . PHE A 1 113 ? -14.546 -0.761 -21.828 1.00 68.44 113 PHE A CA 1
ATOM 874 C C . PHE A 1 113 ? -14.804 -1.288 -20.409 1.00 68.44 113 PHE A C 1
ATOM 876 O O . PHE A 1 113 ? -15.929 -1.648 -20.082 1.00 68.44 113 PHE A O 1
ATOM 883 N N . THR A 1 114 ? -13.786 -1.341 -19.549 1.00 68.56 114 THR A N 1
ATOM 884 C CA . THR A 1 114 ? -13.932 -1.815 -18.164 1.00 68.56 114 THR A CA 1
ATOM 885 C C . THR A 1 114 ? -14.362 -0.698 -17.216 1.00 68.56 114 THR A C 1
ATOM 887 O O . THR A 1 114 ? -13.871 0.427 -17.308 1.00 68.56 114 THR A O 1
ATOM 890 N N . GLU A 1 115 ? -15.210 -1.018 -16.232 1.00 62.47 115 GLU A N 1
ATOM 891 C CA . GLU A 1 115 ? -15.715 -0.058 -15.230 1.00 62.47 115 GLU A CA 1
ATOM 892 C C . GLU A 1 115 ? -14.588 0.668 -14.475 1.00 62.47 115 GLU A C 1
ATOM 894 O O . GLU A 1 115 ? -14.662 1.865 -14.191 1.00 62.47 115 GLU A O 1
ATOM 899 N N . ARG A 1 116 ? -13.489 -0.045 -14.193 1.00 63.34 116 ARG A N 1
ATOM 900 C CA . ARG A 1 116 ? -12.293 0.500 -13.524 1.00 63.34 116 ARG A CA 1
ATOM 901 C C . ARG A 1 116 ? -11.224 1.016 -14.496 1.00 63.34 116 ARG A C 1
ATOM 903 O O . ARG A 1 116 ? -10.154 1.434 -14.057 1.00 63.34 116 ARG A O 1
ATOM 910 N N . LYS A 1 117 ? -11.505 1.008 -15.804 1.00 72.50 117 LYS A N 1
ATOM 911 C CA . LYS A 1 117 ? -10.600 1.407 -16.896 1.00 72.50 117 LYS A CA 1
ATOM 912 C C . LYS A 1 117 ? -9.227 0.716 -16.811 1.00 72.50 117 LYS A C 1
ATOM 914 O O . LYS A 1 117 ? -8.187 1.366 -16.935 1.00 72.50 117 LYS A O 1
ATOM 919 N N . GLN A 1 118 ? -9.216 -0.590 -16.535 1.00 78.19 118 GLN A N 1
ATOM 920 C CA . GLN A 1 118 ? -8.015 -1.412 -16.330 1.00 78.19 118 GLN A CA 1
ATOM 921 C C . GLN A 1 118 ? -7.616 -2.156 -17.610 1.00 78.19 118 GLN A C 1
ATOM 923 O O . GLN A 1 118 ? -8.459 -2.725 -18.299 1.00 78.19 118 GLN A O 1
ATOM 928 N N . ALA A 1 119 ? -6.317 -2.176 -17.915 1.00 80.81 119 ALA A N 1
ATOM 929 C CA . ALA A 1 119 ? -5.762 -3.042 -18.956 1.00 80.81 119 ALA A CA 1
ATOM 930 C C . ALA A 1 119 ? -5.592 -4.487 -18.445 1.00 80.81 119 ALA A C 1
ATOM 932 O O . ALA A 1 119 ? -5.615 -4.731 -17.242 1.00 80.81 119 ALA A O 1
ATOM 933 N N . LEU A 1 120 ? -5.369 -5.456 -19.335 1.00 79.31 120 LEU A N 1
ATOM 934 C CA . LEU A 1 120 ? -5.216 -6.872 -18.960 1.00 79.31 120 LEU A CA 1
ATOM 935 C C . LEU A 1 120 ? -4.121 -7.079 -17.899 1.00 79.31 120 LEU A C 1
ATOM 937 O O . LEU A 1 120 ? -4.351 -7.693 -16.861 1.00 79.31 120 LEU A O 1
ATOM 941 N N . HIS A 1 121 ? -2.947 -6.487 -18.120 1.00 77.94 121 HIS A N 1
ATOM 942 C CA . HIS A 1 121 ? -1.843 -6.513 -17.160 1.00 77.94 121 HIS A CA 1
ATOM 943 C C . HIS A 1 121 ? -2.146 -5.752 -15.860 1.00 77.94 121 HIS A C 1
ATOM 945 O O . HIS A 1 121 ? -1.555 -6.060 -14.829 1.00 77.94 121 HIS A O 1
ATOM 951 N N . ASP A 1 122 ? -3.059 -4.776 -15.887 1.00 78.00 122 ASP A N 1
ATOM 952 C CA . ASP A 1 122 ? -3.499 -4.079 -14.677 1.00 78.00 122 ASP A CA 1
ATOM 953 C C . ASP A 1 122 ? -4.376 -4.997 -13.813 1.00 78.00 122 ASP A C 1
ATOM 955 O O . ASP A 1 122 ? -4.198 -5.042 -12.597 1.00 78.00 122 ASP A O 1
ATOM 959 N N . VAL A 1 123 ? -5.284 -5.754 -14.443 1.00 79.62 123 VAL A N 1
ATOM 960 C CA . VAL A 1 123 ? -6.172 -6.715 -13.766 1.00 79.62 123 VAL A CA 1
ATOM 961 C C . VAL A 1 123 ? -5.375 -7.870 -13.170 1.00 79.62 123 VAL A C 1
ATOM 963 O O . VAL A 1 123 ? -5.526 -8.159 -11.987 1.00 79.62 123 VAL A O 1
ATOM 966 N N . LEU A 1 124 ? -4.478 -8.478 -13.954 1.00 77.50 124 LEU A N 1
ATOM 967 C CA . LEU A 1 124 ? -3.659 -9.617 -13.514 1.00 77.50 124 LEU A 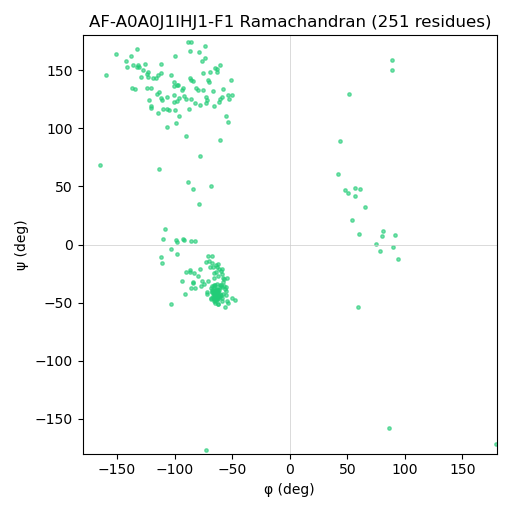CA 1
ATOM 968 C C . LEU A 1 124 ? -2.806 -9.307 -12.279 1.00 77.50 124 LEU A C 1
ATOM 970 O O . LEU A 1 124 ? -2.493 -10.201 -11.501 1.00 77.50 124 LEU A O 1
ATOM 974 N N . LEU A 1 125 ? -2.421 -8.043 -12.109 1.00 80.25 125 LEU A N 1
ATOM 975 C CA . LEU A 1 125 ? -1.509 -7.614 -11.053 1.00 80.25 125 LEU A CA 1
ATOM 976 C C . LEU A 1 125 ? -2.191 -6.775 -9.973 1.00 80.25 125 LEU A C 1
ATOM 978 O O . LEU A 1 125 ? -1.507 -6.265 -9.091 1.00 80.25 125 LEU A O 1
ATOM 982 N N . GLY A 1 126 ? -3.516 -6.612 -10.037 1.00 79.25 126 GLY A N 1
ATOM 983 C CA . GLY A 1 126 ? -4.272 -5.851 -9.043 1.00 79.25 126 GLY A CA 1
ATOM 984 C C . GLY A 1 126 ? -3.835 -4.388 -8.966 1.00 79.25 126 GLY A C 1
ATOM 985 O O . GLY A 1 126 ? -3.571 -3.857 -7.890 1.00 79.25 126 GLY A O 1
ATOM 986 N N . THR A 1 127 ? -3.713 -3.727 -10.114 1.00 82.00 127 THR A N 1
ATOM 987 C CA . THR A 1 127 ? -3.197 -2.356 -10.192 1.00 82.00 127 THR A CA 1
ATOM 988 C C . THR A 1 127 ? -4.149 -1.416 -10.914 1.00 82.00 127 THR A C 1
ATOM 990 O O . THR A 1 127 ? -4.995 -1.824 -11.710 1.00 82.00 127 THR A O 1
ATOM 993 N N . LEU A 1 128 ? -4.039 -0.130 -10.602 1.00 83.38 128 LEU A N 1
ATOM 994 C CA . LEU A 1 128 ? -4.887 0.940 -11.115 1.00 83.38 128 LEU A CA 1
ATOM 995 C C . LEU A 1 128 ? -4.023 2.097 -11.606 1.00 83.38 128 LEU A C 1
ATOM 997 O O . LEU A 1 128 ? -2.897 2.288 -11.151 1.00 83.38 128 LEU A O 1
ATOM 1001 N N . VAL A 1 129 ? -4.558 2.886 -12.540 1.00 84.38 129 VAL A N 1
ATOM 1002 C CA . VAL A 1 129 ? -3.945 4.165 -12.916 1.00 84.38 129 VAL A CA 1
ATOM 1003 C C . VAL A 1 129 ? -4.944 5.270 -12.654 1.00 84.38 129 VAL A C 1
ATOM 1005 O O . VAL A 1 129 ? -6.034 5.297 -13.232 1.00 84.38 129 VAL A O 1
ATOM 1008 N N . LEU A 1 130 ? -4.549 6.175 -11.772 1.00 85.00 130 LEU A N 1
ATOM 1009 C CA . LEU A 1 130 ? -5.394 7.224 -11.230 1.00 85.00 130 LEU A CA 1
ATOM 1010 C C . LEU A 1 130 ? -4.935 8.590 -11.727 1.00 85.00 130 LEU A C 1
ATOM 1012 O O . LEU A 1 130 ? -3.764 8.800 -12.057 1.00 85.00 130 LEU A O 1
ATOM 1016 N N . ASN A 1 131 ? -5.862 9.540 -11.753 1.00 83.25 131 ASN A N 1
ATOM 1017 C CA . ASN A 1 131 ? -5.550 10.937 -12.017 1.00 83.25 131 ASN A CA 1
ATOM 1018 C C . ASN A 1 131 ? -5.062 11.606 -10.724 1.00 83.25 131 ASN A C 1
ATOM 1020 O O . ASN A 1 131 ? -5.788 11.630 -9.727 1.00 83.25 131 ASN A O 1
ATOM 1024 N N . LYS A 1 132 ? -3.848 12.169 -10.736 1.00 78.38 132 LYS A N 1
ATOM 1025 C CA . LYS A 1 132 ? -3.210 12.787 -9.563 1.00 78.38 132 LYS A CA 1
ATOM 1026 C C . LYS A 1 132 ? -4.062 13.904 -8.962 1.00 78.38 132 LYS A C 1
ATOM 1028 O O . LYS A 1 132 ? -4.118 14.019 -7.748 1.00 78.38 132 LYS A O 1
ATOM 1033 N N . ASN A 1 133 ? -4.762 14.661 -9.807 1.00 73.44 133 ASN A N 1
ATOM 1034 C CA . ASN A 1 133 ? -5.569 15.810 -9.393 1.00 73.44 133 ASN A CA 1
ATOM 1035 C C . ASN A 1 133 ? -6.989 15.430 -8.944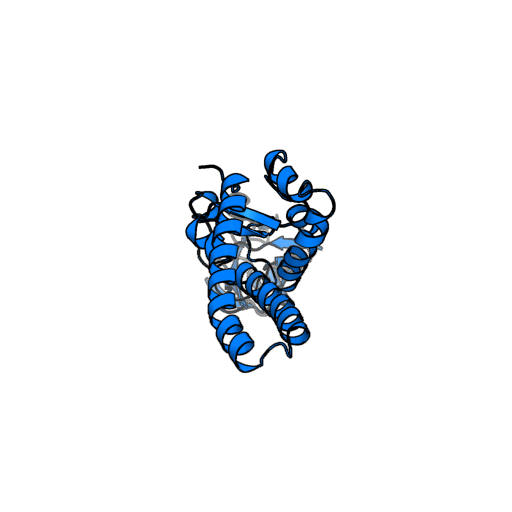 1.00 73.44 133 ASN A C 1
ATOM 1037 O O . ASN A 1 133 ? -7.801 16.310 -8.662 1.00 73.44 133 ASN A O 1
ATOM 1041 N N . SER A 1 134 ? -7.331 14.139 -8.911 1.00 65.81 134 SER A N 1
ATOM 1042 C CA . SER A 1 134 ? -8.619 13.711 -8.368 1.00 65.81 134 SER A CA 1
ATOM 1043 C C . SER A 1 134 ? -8.638 13.907 -6.850 1.00 65.81 134 SER A C 1
ATOM 1045 O O . SER A 1 134 ? -7.647 13.656 -6.171 1.00 65.81 134 SER A O 1
ATOM 1047 N N . SER A 1 135 ? -9.765 14.360 -6.299 1.00 53.62 135 SER A N 1
ATOM 1048 C CA . SER A 1 135 ? -9.926 14.628 -4.862 1.00 53.62 135 SER A CA 1
ATOM 1049 C C . SER A 1 135 ? -9.638 13.403 -3.991 1.00 53.62 135 SER A C 1
ATOM 1051 O O . SER A 1 135 ? -9.112 13.562 -2.901 1.00 53.62 135 SER A O 1
ATOM 1053 N N . VAL A 1 136 ? -9.878 12.188 -4.495 1.00 57.78 136 VAL A N 1
ATOM 1054 C CA . VAL A 1 136 ? -9.516 10.916 -3.838 1.00 57.78 136 VAL A CA 1
ATOM 1055 C C . VAL A 1 136 ? -7.996 10.741 -3.720 1.00 57.78 136 VAL A C 1
ATOM 1057 O O . VAL A 1 136 ? -7.500 10.209 -2.735 1.00 57.78 136 VAL A O 1
ATOM 1060 N N . VAL A 1 137 ? -7.244 11.220 -4.711 1.00 56.00 137 VAL A N 1
ATOM 1061 C CA . VAL A 1 137 ? -5.779 11.140 -4.755 1.00 56.00 137 VAL A CA 1
ATOM 1062 C C . VAL A 1 137 ? -5.116 12.358 -4.097 1.00 56.00 137 VAL A C 1
ATOM 1064 O O . VAL A 1 137 ? -3.978 12.258 -3.649 1.00 56.00 137 VAL A O 1
ATOM 1067 N N . ASN A 1 138 ? -5.791 13.503 -4.011 1.00 49.97 138 ASN A N 1
ATOM 1068 C CA . ASN A 1 138 ? -5.307 14.677 -3.278 1.00 49.97 138 ASN A CA 1
ATOM 1069 C C . ASN A 1 138 ? -5.635 14.605 -1.778 1.00 49.97 138 ASN A C 1
ATOM 1071 O O . ASN A 1 138 ? -4.787 14.981 -0.978 1.00 49.97 138 ASN A O 1
ATOM 1075 N N . ASN A 1 139 ? -6.763 13.994 -1.392 1.00 45.44 139 ASN A N 1
ATOM 1076 C CA . ASN A 1 139 ? -7.012 13.486 -0.033 1.00 45.44 139 ASN A CA 1
ATOM 1077 C C . ASN A 1 139 ? -6.316 12.138 0.202 1.00 45.44 139 ASN A C 1
ATOM 1079 O O . ASN A 1 139 ? -6.802 11.286 0.946 1.00 45.44 139 ASN A O 1
ATOM 1083 N N . ARG A 1 140 ? -5.131 11.948 -0.392 1.00 46.81 140 ARG A N 1
ATOM 1084 C CA . ARG A 1 140 ? -4.140 11.077 0.233 1.00 46.81 140 ARG A CA 1
ATOM 1085 C C . ARG A 1 140 ? -4.026 11.553 1.683 1.00 46.81 140 ARG A C 1
ATOM 1087 O O . ARG A 1 140 ? -3.774 12.746 1.864 1.00 46.81 140 ARG A O 1
ATOM 1094 N N . PRO A 1 141 ? -4.141 10.694 2.707 1.00 39.34 141 PRO A N 1
ATOM 1095 C CA . PRO A 1 141 ? -3.480 11.011 3.960 1.00 39.34 141 PRO A CA 1
ATOM 1096 C C . PRO A 1 141 ? -2.013 11.267 3.594 1.00 39.34 141 PRO A C 1
ATOM 1098 O O . PRO A 1 141 ? -1.289 10.371 3.155 1.00 39.34 141 PRO A O 1
ATOM 1101 N N . HIS A 1 142 ? -1.628 12.541 3.601 1.00 38.97 142 HIS A N 1
ATOM 1102 C CA . HIS A 1 142 ? -0.271 12.989 3.362 1.00 38.97 142 HIS A CA 1
ATOM 1103 C C . HIS A 1 142 ? 0.604 12.250 4.371 1.00 38.97 142 HIS A C 1
ATOM 1105 O O . HIS A 1 142 ? 0.469 12.486 5.562 1.00 38.97 142 HIS A O 1
ATOM 1111 N N . GLN A 1 143 ? 1.434 11.326 3.880 1.00 36.78 143 GLN A N 1
ATOM 1112 C CA . GLN A 1 143 ? 2.520 10.682 4.618 1.00 36.78 143 GLN A CA 1
ATOM 1113 C C . GLN A 1 143 ? 2.144 10.241 6.043 1.00 36.78 143 GLN A C 1
ATOM 1115 O O . GLN A 1 143 ? 2.407 10.938 7.020 1.00 36.78 143 GLN A O 1
ATOM 1120 N N . MET A 1 144 ? 1.635 9.016 6.178 1.00 36.47 144 MET A N 1
ATOM 1121 C CA . MET A 1 144 ? 1.844 8.301 7.436 1.00 36.47 144 MET A CA 1
ATOM 1122 C C . MET A 1 144 ? 3.368 8.178 7.642 1.00 36.47 144 MET A C 1
ATOM 1124 O O . MET A 1 144 ? 4.058 7.756 6.705 1.00 36.47 144 MET A O 1
ATOM 1128 N N . PRO A 1 145 ? 3.918 8.602 8.795 1.00 36.59 145 PRO A N 1
ATOM 1129 C CA . PRO A 1 145 ? 5.344 8.496 9.077 1.00 36.59 145 PRO A CA 1
ATOM 1130 C C . PRO A 1 145 ? 5.830 7.067 8.827 1.00 36.59 145 PRO A C 1
ATOM 1132 O O . PRO A 1 145 ? 5.123 6.108 9.131 1.00 36.59 145 PRO A O 1
ATOM 1135 N N . GLN A 1 146 ? 7.036 6.920 8.277 1.00 38.19 146 GLN A N 1
ATOM 1136 C CA . GLN A 1 146 ? 7.727 5.634 8.204 1.00 38.19 146 GLN A CA 1
ATOM 1137 C C . GLN A 1 146 ? 7.953 5.090 9.622 1.00 38.19 146 GLN A C 1
ATOM 1139 O O . GLN A 1 146 ? 8.963 5.372 10.257 1.00 38.19 146 GLN A O 1
ATOM 1144 N N . GLY A 1 147 ? 6.986 4.322 10.107 1.00 42.94 147 GLY A N 1
ATOM 1145 C CA . GLY A 1 147 ? 6.976 3.691 11.417 1.00 42.94 147 GLY A CA 1
ATOM 1146 C C . GLY A 1 147 ? 5.905 2.614 11.424 1.00 42.94 147 GLY A C 1
ATOM 1147 O O . GLY A 1 147 ? 4.876 2.800 12.044 1.00 42.94 147 GLY A O 1
ATOM 1148 N N . GLN A 1 148 ? 6.161 1.550 10.652 1.00 47.50 148 GLN A N 1
ATOM 1149 C CA . GLN A 1 148 ? 5.438 0.274 10.584 1.00 47.50 148 GLN A CA 1
ATOM 1150 C C . GLN A 1 148 ? 3.907 0.349 10.378 1.00 47.50 148 GLN A C 1
ATOM 1152 O O . GLN A 1 148 ? 3.163 0.967 11.125 1.00 47.50 148 GLN A O 1
ATOM 1157 N N . ASN A 1 149 ? 3.402 -0.408 9.397 1.00 51.19 149 ASN A N 1
ATOM 1158 C CA . ASN A 1 149 ? 1.984 -0.795 9.295 1.00 51.19 149 ASN A CA 1
ATOM 1159 C C . ASN A 1 149 ? 1.617 -1.779 10.428 1.00 51.19 149 ASN A C 1
ATOM 1161 O O . ASN A 1 149 ? 1.099 -2.869 10.199 1.00 51.19 149 ASN A O 1
ATOM 1165 N N . VAL A 1 150 ? 1.952 -1.413 11.657 1.00 63.75 150 VAL A N 1
ATOM 1166 C CA . VAL A 1 150 ? 1.421 -2.020 12.856 1.00 63.75 150 VAL A CA 1
ATOM 1167 C C . VAL A 1 150 ? -0.056 -1.665 12.860 1.00 63.75 150 VAL A C 1
ATOM 1169 O O . VAL A 1 150 ? -0.423 -0.490 12.843 1.00 63.75 150 VAL A O 1
ATOM 1172 N N . ARG A 1 151 ? -0.915 -2.680 12.824 1.00 78.62 151 ARG A N 1
ATOM 1173 C CA . ARG A 1 151 ? -2.322 -2.506 13.174 1.00 78.62 151 ARG A CA 1
ATOM 1174 C C . ARG A 1 151 ? -2.387 -2.770 14.670 1.00 78.62 151 ARG A C 1
ATOM 1176 O O . ARG A 1 151 ? -2.464 -3.942 15.034 1.00 78.62 151 ARG A O 1
ATOM 1183 N N . PRO A 1 152 ? -2.292 -1.737 15.525 1.00 87.94 152 PRO A N 1
ATOM 1184 C CA . PRO A 1 152 ? -2.336 -1.955 16.956 1.00 87.94 152 PRO A CA 1
ATOM 1185 C C . PRO A 1 152 ? -3.688 -2.581 17.295 1.00 87.94 152 PRO A C 1
ATOM 1187 O O . PRO A 1 152 ? -4.745 -2.034 16.972 1.00 87.94 152 PRO A O 1
ATOM 1190 N N . ILE A 1 153 ? -3.655 -3.751 17.913 1.00 90.44 153 ILE A N 1
ATOM 1191 C CA . ILE A 1 153 ? -4.836 -4.463 18.374 1.00 90.44 153 ILE A CA 1
ATOM 1192 C C . ILE A 1 153 ? -4.783 -4.630 19.886 1.00 90.44 153 ILE A C 1
ATOM 1194 O O . ILE A 1 153 ? -3.741 -4.882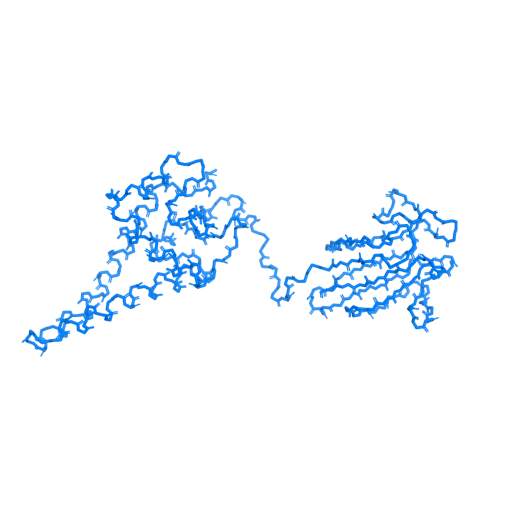 20.491 1.00 90.44 153 ILE A O 1
ATOM 1198 N N . LEU A 1 154 ? -5.953 -4.521 20.487 1.00 91.31 154 LEU A N 1
ATOM 1199 C CA . LEU A 1 154 ? -6.235 -4.919 21.846 1.00 91.31 154 LEU A CA 1
ATOM 1200 C C . LEU A 1 154 ? -6.915 -6.287 21.792 1.00 91.31 154 LEU A C 1
ATOM 1202 O O . LEU A 1 154 ? -8.002 -6.427 21.232 1.00 91.31 154 LEU A O 1
ATOM 1206 N N . CYS A 1 155 ? -6.268 -7.303 22.347 1.00 89.81 155 CYS A N 1
ATOM 1207 C CA . CYS A 1 155 ? -6.809 -8.653 22.425 1.00 89.81 155 CYS A CA 1
ATOM 1208 C C . CYS A 1 155 ? -7.426 -8.859 23.807 1.00 89.81 155 CYS A C 1
ATOM 1210 O O . CYS A 1 155 ? -6.729 -8.713 24.811 1.00 89.81 155 CYS A O 1
ATOM 1212 N N . GLY A 1 156 ? -8.704 -9.222 23.889 1.00 88.25 156 GLY A N 1
ATOM 1213 C CA . GLY A 1 156 ? -9.277 -9.664 25.158 1.00 88.25 156 GLY A CA 1
ATOM 1214 C C . GLY A 1 156 ? -8.760 -11.059 25.500 1.00 88.25 156 GLY A C 1
ATOM 1215 O O . GLY A 1 156 ? -8.921 -11.999 24.723 1.00 88.25 156 GLY A O 1
ATOM 1216 N N . VAL A 1 157 ? -8.109 -11.202 26.652 1.00 88.25 157 VAL A N 1
ATOM 1217 C CA . VAL A 1 157 ? -7.571 -12.487 27.124 1.00 88.25 157 VAL A CA 1
ATOM 1218 C C . VAL A 1 157 ? -8.611 -13.211 27.974 1.00 88.25 157 VAL A C 1
ATOM 1220 O O . VAL A 1 157 ? -8.811 -14.411 27.813 1.00 88.25 157 VAL A O 1
ATOM 1223 N N . THR A 1 158 ? -9.306 -12.479 28.846 1.00 82.69 158 THR A N 1
ATOM 1224 C CA . THR A 1 158 ? -10.371 -12.989 29.722 1.00 82.69 158 THR A CA 1
ATOM 1225 C C . THR A 1 158 ? -11.548 -12.009 29.767 1.00 82.69 158 THR A C 1
ATOM 1227 O O . THR A 1 158 ? -11.423 -10.849 29.368 1.00 82.69 158 THR A O 1
ATOM 1230 N N . GLY A 1 159 ? -12.711 -12.485 30.218 1.00 85.62 159 GLY A N 1
ATOM 1231 C CA . GLY A 1 159 ? -13.911 -11.663 30.399 1.00 85.62 159 GLY A CA 1
ATOM 1232 C C . GLY A 1 159 ? -14.750 -11.538 29.130 1.00 85.62 159 GLY A C 1
ATOM 1233 O O . GLY A 1 159 ? -14.666 -12.368 28.226 1.00 85.62 159 GLY A O 1
ATOM 1234 N N . ASN A 1 160 ? -15.568 -10.488 29.048 1.00 83.62 160 ASN A N 1
ATOM 1235 C CA . ASN A 1 160 ? -16.565 -10.318 27.980 1.00 83.62 160 ASN A CA 1
ATOM 1236 C C . ASN A 1 160 ? -15.972 -10.233 26.561 1.00 83.62 160 ASN A C 1
ATOM 1238 O O . ASN A 1 160 ? -16.684 -10.477 25.590 1.00 83.62 160 ASN A O 1
ATOM 1242 N N . TYR A 1 161 ? -14.687 -9.896 26.442 1.00 83.75 161 TYR A N 1
ATOM 1243 C CA . TYR A 1 161 ? -13.977 -9.763 25.167 1.00 83.75 161 TYR A CA 1
ATOM 1244 C C . TYR A 1 161 ? -12.967 -10.893 24.925 1.00 83.75 161 TYR A C 1
ATOM 1246 O O . TYR A 1 161 ? -12.133 -10.774 24.030 1.00 83.75 161 TYR A O 1
ATOM 1254 N N . ALA A 1 162 ? -13.009 -11.982 25.702 1.00 83.19 162 ALA A N 1
ATOM 1255 C CA . ALA A 1 162 ? -12.080 -13.101 25.552 1.00 83.19 162 ALA A CA 1
ATOM 1256 C C . ALA A 1 162 ? -12.039 -13.622 24.100 1.00 83.19 162 ALA A C 1
ATOM 1258 O O . ALA A 1 162 ? -13.068 -13.944 23.507 1.00 83.19 162 ALA A O 1
ATOM 1259 N N . GLY A 1 163 ? -10.839 -13.675 23.520 1.00 76.62 163 GLY A N 1
ATOM 1260 C CA . GLY A 1 163 ? -10.591 -14.100 22.140 1.00 76.62 163 GLY A CA 1
ATOM 1261 C C . GLY A 1 163 ? -10.895 -13.050 21.065 1.00 76.62 163 GLY A C 1
ATOM 1262 O O . GLY A 1 163 ? -10.588 -13.281 19.897 1.00 76.62 163 GLY A O 1
ATOM 1263 N N . GLN A 1 164 ? -11.459 -11.894 21.422 1.00 75.81 164 GLN A N 1
ATOM 1264 C CA . GLN A 1 164 ? -11.739 -10.823 20.466 1.00 75.81 164 GLN A CA 1
ATOM 1265 C C . GLN A 1 164 ? -10.504 -9.951 20.240 1.00 75.81 164 GLN A C 1
ATOM 1267 O O . GLN A 1 164 ? -9.777 -9.618 21.177 1.00 75.81 164 GLN A O 1
ATOM 1272 N N . MET A 1 165 ? -10.297 -9.551 18.986 1.00 84.50 165 MET A N 1
ATOM 1273 C CA . MET A 1 165 ? -9.253 -8.613 18.579 1.00 84.50 165 MET A CA 1
ATOM 1274 C C . MET A 1 165 ? -9.906 -7.303 18.154 1.00 84.50 165 MET A C 1
ATOM 1276 O O . MET A 1 165 ? -10.665 -7.264 17.187 1.00 84.50 165 MET A O 1
ATOM 1280 N N . ILE A 1 166 ? -9.605 -6.236 18.880 1.00 85.88 166 ILE A N 1
ATOM 1281 C CA . ILE A 1 166 ? -10.173 -4.908 18.671 1.00 85.88 166 ILE A CA 1
ATOM 1282 C C . ILE A 1 166 ? -9.065 -4.001 18.159 1.00 85.88 166 ILE A C 1
ATOM 1284 O O . ILE A 1 166 ? -8.028 -3.869 18.798 1.00 85.88 166 ILE A O 1
ATOM 1288 N N . GLN A 1 167 ? -9.278 -3.342 17.027 1.00 86.38 167 GLN A N 1
ATOM 1289 C CA . GLN 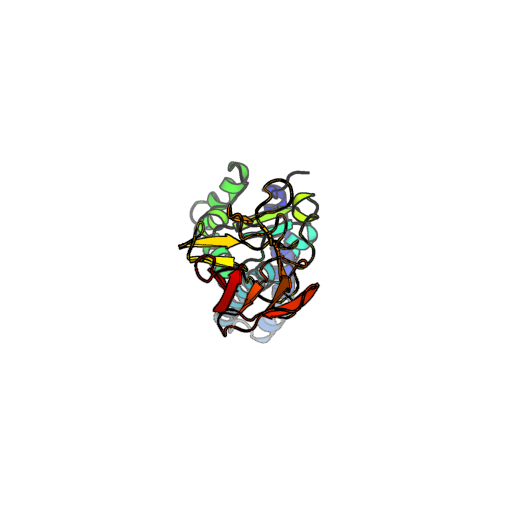A 1 167 ? -8.296 -2.402 16.500 1.00 86.38 167 GLN A CA 1
ATOM 1290 C C . GLN A 1 167 ? -8.309 -1.089 17.296 1.00 86.38 167 GLN A C 1
ATOM 1292 O O . GLN A 1 167 ? -9.371 -0.522 17.549 1.00 86.38 167 GLN A O 1
ATOM 1297 N N . ILE A 1 168 ? -7.125 -0.604 17.671 1.00 87.50 168 ILE A N 1
ATOM 1298 C CA . ILE A 1 168 ? -6.943 0.709 18.294 1.00 87.50 168 ILE A CA 1
ATOM 1299 C C . ILE A 1 168 ? -6.817 1.746 17.176 1.00 87.50 168 ILE A C 1
ATOM 1301 O O . ILE A 1 168 ? -5.996 1.598 16.270 1.00 87.50 168 ILE A O 1
ATOM 1305 N N . ASP A 1 169 ? -7.660 2.773 17.218 1.00 78.56 169 ASP A N 1
ATOM 1306 C CA . ASP A 1 169 ? -7.624 3.891 16.279 1.00 78.56 169 ASP A CA 1
ATOM 1307 C C . ASP A 1 169 ? -6.675 5.007 16.757 1.00 78.56 169 ASP A C 1
ATOM 1309 O O . ASP A 1 169 ? -6.153 4.984 17.875 1.00 78.56 169 ASP A O 1
ATOM 1313 N N . ASP A 1 170 ? -6.468 6.023 15.916 1.00 73.81 170 ASP A N 1
ATOM 1314 C CA . ASP A 1 170 ? -5.579 7.154 16.224 1.00 73.81 170 ASP A CA 1
ATOM 1315 C C . ASP A 1 170 ? -6.061 7.998 17.424 1.00 73.81 170 ASP A C 1
ATOM 1317 O O . ASP A 1 170 ? -5.300 8.782 17.996 1.00 73.81 170 ASP A O 1
ATOM 1321 N N . LYS A 1 171 ? -7.338 7.872 17.809 1.00 74.25 171 LYS A N 1
ATOM 1322 C CA . LYS A 1 171 ? -7.938 8.597 18.940 1.00 74.25 171 LYS A CA 1
ATOM 1323 C C . LYS A 1 171 ? -7.729 7.862 20.267 1.00 74.25 171 LYS A C 1
ATOM 1325 O O . LYS A 1 171 ? -7.722 8.508 21.322 1.00 74.25 171 LYS A O 1
ATOM 1330 N N . GLY A 1 172 ? -7.477 6.557 20.201 1.00 84.31 172 GLY A N 1
ATOM 1331 C CA . GLY A 1 172 ? -7.370 5.658 21.336 1.00 84.31 172 GLY A CA 1
ATOM 1332 C C . GLY A 1 172 ? -8.714 5.056 21.720 1.00 84.31 172 GLY A C 1
ATOM 1333 O O . GLY A 1 172 ? -9.776 5.611 21.450 1.00 84.31 172 GLY A O 1
ATOM 1334 N N . LEU A 1 173 ? -8.656 3.930 22.424 1.00 89.31 173 LEU A N 1
ATOM 1335 C CA . LEU A 1 173 ? -9.839 3.261 22.948 1.00 89.31 173 LEU A CA 1
ATOM 1336 C C . LEU A 1 173 ? -10.069 3.669 24.398 1.00 89.31 173 LEU A C 1
ATOM 1338 O O . LEU A 1 173 ? -9.199 3.509 25.257 1.00 89.31 173 LEU A O 1
ATOM 1342 N N . ILE A 1 174 ? -11.272 4.157 24.672 1.00 90.56 174 ILE A N 1
ATOM 1343 C CA . ILE A 1 174 ? -11.761 4.380 26.028 1.00 90.56 174 ILE A CA 1
ATOM 1344 C C . ILE A 1 174 ? -12.459 3.099 26.486 1.00 90.56 174 ILE A C 1
ATOM 1346 O O . ILE A 1 174 ? -13.364 2.602 25.809 1.00 90.56 174 ILE A O 1
ATOM 1350 N N . ILE A 1 175 ? -12.034 2.561 27.629 1.00 91.50 175 ILE A N 1
ATOM 1351 C CA . ILE A 1 175 ? -12.578 1.337 28.217 1.00 91.50 175 ILE A CA 1
ATOM 1352 C C . ILE A 1 175 ? -13.287 1.687 29.523 1.00 91.50 175 ILE A C 1
ATOM 1354 O O . ILE A 1 175 ? -12.736 2.373 30.390 1.00 91.50 175 ILE A O 1
ATOM 1358 N N . GLY A 1 176 ? -14.510 1.196 29.688 1.00 89.44 176 GLY A N 1
ATOM 1359 C CA . GLY A 1 176 ? -15.304 1.451 30.882 1.00 89.44 176 GLY A CA 1
ATOM 1360 C C . GLY A 1 176 ? -16.674 0.797 30.818 1.00 89.44 176 GLY A C 1
ATOM 1361 O O . GLY A 1 176 ? -16.958 -0.010 29.938 1.00 89.44 176 GLY A O 1
ATOM 1362 N N . ARG A 1 177 ? -17.526 1.121 31.789 1.00 87.38 177 ARG A N 1
ATOM 1363 C CA . ARG A 1 177 ? -18.887 0.576 31.873 1.00 87.38 177 ARG A CA 1
ATOM 1364 C C . ARG A 1 177 ? -19.916 1.377 31.065 1.00 87.38 177 ARG A C 1
ATOM 1366 O O . ARG A 1 177 ? -20.955 0.826 30.722 1.00 87.38 177 ARG A O 1
ATOM 1373 N N . ASP A 1 178 ? -19.671 2.660 30.791 1.00 81.75 178 ASP A N 1
ATOM 1374 C CA . ASP A 1 178 ? -20.658 3.545 30.157 1.00 81.75 178 ASP A CA 1
ATOM 1375 C C . ASP A 1 178 ? -20.604 3.478 28.616 1.00 81.75 178 ASP A C 1
ATOM 1377 O O . ASP A 1 178 ? -19.596 3.893 28.039 1.00 81.75 178 ASP A O 1
ATOM 1381 N N . PRO A 1 179 ? -21.674 3.020 27.933 1.00 76.25 179 PRO A N 1
ATOM 1382 C CA . PRO A 1 179 ? -21.714 2.915 26.473 1.00 76.25 179 PRO A CA 1
ATOM 1383 C C . PRO A 1 179 ? -21.735 4.262 25.743 1.00 76.25 179 PRO A C 1
ATOM 1385 O O . PRO A 1 179 ? -21.431 4.300 24.555 1.00 76.25 179 PRO A O 1
ATOM 1388 N N . LEU A 1 180 ? -22.097 5.364 26.411 1.00 76.12 180 LEU A N 1
ATOM 1389 C CA . LEU A 1 180 ? -22.110 6.690 25.779 1.00 76.12 180 LEU A CA 1
ATOM 1390 C C . LEU A 1 180 ? -20.711 7.310 25.699 1.00 76.12 180 LEU A C 1
ATOM 1392 O O . LEU A 1 180 ? -20.443 8.114 24.808 1.00 76.12 180 LEU A O 1
ATOM 1396 N N . SER A 1 181 ? -19.831 6.930 26.627 1.00 72.94 181 SER A N 1
ATOM 1397 C CA . SER A 1 181 ? -18.507 7.536 26.794 1.00 72.94 181 SER A CA 1
ATOM 1398 C C . SER A 1 181 ? -17.353 6.605 26.406 1.00 72.94 181 SER A C 1
ATOM 1400 O O . SER A 1 181 ? -16.231 7.079 26.238 1.00 72.94 181 SER A O 1
ATOM 1402 N N . CYS A 1 182 ? -17.594 5.292 26.281 1.00 79.12 182 CYS A N 1
ATOM 1403 C CA . CYS A 1 182 ? -16.554 4.287 26.041 1.00 79.12 182 CYS A CA 1
ATOM 1404 C C . CYS A 1 182 ? -16.701 3.582 24.693 1.00 79.12 182 CYS A C 1
ATOM 1406 O O . CYS A 1 182 ? -17.798 3.231 24.271 1.00 79.12 182 CYS A O 1
ATOM 1408 N N . ASN A 1 183 ? -15.564 3.288 24.063 1.00 81.69 183 ASN A N 1
ATOM 1409 C CA . ASN A 1 183 ? -15.498 2.445 22.871 1.00 81.69 183 ASN A CA 1
ATOM 1410 C C . ASN A 1 183 ? -15.641 0.963 23.235 1.00 81.69 183 ASN A C 1
ATOM 1412 O O . ASN A 1 183 ? -16.241 0.202 22.483 1.00 81.69 183 ASN A O 1
ATOM 1416 N N . ILE A 1 184 ? -15.081 0.565 24.384 1.00 88.31 184 ILE A N 1
ATOM 1417 C CA . ILE A 1 184 ? -15.130 -0.802 24.905 1.00 88.31 184 ILE A CA 1
ATOM 1418 C C . ILE A 1 184 ? -15.929 -0.813 26.195 1.00 88.31 184 ILE A C 1
ATOM 1420 O O . ILE A 1 184 ? -15.516 -0.250 27.211 1.00 88.31 184 ILE A O 1
ATOM 1424 N N . ILE A 1 185 ? -17.083 -1.472 26.123 1.00 89.12 185 ILE A N 1
ATOM 1425 C CA . ILE A 1 185 ? -18.053 -1.552 27.206 1.00 89.12 185 ILE A CA 1
ATOM 1426 C C . ILE A 1 185 ? -17.828 -2.846 27.973 1.00 89.12 185 ILE A C 1
ATOM 1428 O O . ILE A 1 185 ? -18.119 -3.924 27.455 1.00 89.12 185 ILE A O 1
ATOM 1432 N N . VAL A 1 186 ? -17.343 -2.750 29.207 1.00 87.69 186 VAL A N 1
ATOM 1433 C CA . VAL A 1 186 ? -17.236 -3.889 30.124 1.00 87.69 186 VAL A CA 1
ATOM 1434 C C . VAL A 1 186 ? -18.320 -3.742 31.202 1.00 87.69 186 VAL A C 1
ATOM 1436 O O . VAL A 1 186 ? -18.164 -2.931 32.121 1.00 87.69 186 VAL A O 1
ATOM 1439 N N . PRO A 1 187 ? -19.447 -4.473 31.093 1.00 81.94 187 PRO A N 1
ATOM 1440 C CA . PRO A 1 187 ? -20.612 -4.292 31.955 1.00 81.94 187 PRO A CA 1
ATOM 1441 C C . PRO A 1 187 ? -20.394 -4.947 33.327 1.00 81.94 187 PRO A C 1
ATOM 1443 O O . PRO A 1 187 ? -20.911 -6.021 33.615 1.00 81.94 187 PRO A O 1
ATOM 1446 N N . SER A 1 188 ? -19.602 -4.302 34.184 1.00 85.00 188 SER A N 1
ATOM 1447 C CA . SER A 1 188 ? -19.329 -4.756 35.552 1.00 85.00 188 SER A CA 1
ATOM 1448 C C . SER A 1 188 ? -19.382 -3.592 36.533 1.00 85.00 188 SER A C 1
ATOM 1450 O O . SER A 1 188 ? -18.778 -2.549 36.290 1.00 85.00 188 SER A O 1
ATOM 1452 N N . GLU A 1 189 ? -20.050 -3.773 37.676 1.00 86.12 189 GLU A N 1
ATOM 1453 C CA . GLU A 1 189 ? -20.082 -2.781 38.765 1.00 86.12 189 GLU A CA 1
ATOM 1454 C C . GLU A 1 189 ? -18.685 -2.449 39.304 1.00 86.12 189 GLU A C 1
ATOM 1456 O O . GLU A 1 189 ? -18.442 -1.342 39.784 1.00 86.12 189 GLU A O 1
ATOM 1461 N N . ALA A 1 190 ? -17.733 -3.376 39.164 1.00 86.69 190 ALA A N 1
ATOM 1462 C CA . ALA A 1 190 ? -16.346 -3.143 39.539 1.00 86.69 190 ALA A CA 1
ATOM 1463 C C . ALA A 1 190 ? -15.622 -2.159 38.595 1.00 86.69 190 ALA A C 1
ATOM 1465 O O . ALA A 1 190 ? -14.510 -1.722 38.899 1.00 86.69 190 ALA A O 1
ATOM 1466 N N . ILE A 1 191 ? -16.224 -1.793 37.460 1.00 88.94 191 ILE A N 1
ATOM 1467 C CA . ILE A 1 191 ? -15.621 -0.952 36.429 1.00 88.94 191 ILE A CA 1
ATOM 1468 C C . ILE A 1 191 ? -16.320 0.413 36.392 1.00 88.94 191 ILE A C 1
ATOM 1470 O O . ILE A 1 191 ? -17.539 0.543 36.243 1.00 88.94 191 ILE A O 1
ATOM 1474 N N . SER A 1 192 ? -15.521 1.473 36.536 1.00 87.50 192 SER A N 1
ATOM 1475 C CA . SER A 1 192 ? -15.971 2.860 36.420 1.00 87.50 192 SER A CA 1
ATOM 1476 C C . SER A 1 192 ? -16.547 3.165 35.030 1.00 87.50 192 SER A C 1
ATOM 1478 O O . SER A 1 192 ? -16.196 2.526 34.039 1.00 87.50 192 SER A O 1
ATOM 1480 N N . ARG A 1 193 ? -17.437 4.167 34.951 1.00 84.94 193 ARG A N 1
ATOM 1481 C CA . ARG A 1 193 ? -18.088 4.597 33.696 1.00 84.94 193 ARG A CA 1
ATOM 1482 C C . ARG A 1 193 ? -17.077 4.835 32.579 1.00 84.94 193 ARG A C 1
ATOM 1484 O O . ARG A 1 193 ? -17.252 4.279 31.510 1.00 84.94 193 ARG A O 1
ATOM 1491 N N . MET A 1 194 ? -15.999 5.545 32.898 1.00 87.94 194 MET A N 1
ATOM 1492 C CA . MET A 1 194 ? -14.745 5.589 32.150 1.00 87.94 194 MET A CA 1
ATOM 1493 C C . MET A 1 194 ? -13.644 5.100 33.091 1.00 87.94 194 MET A C 1
ATOM 1495 O O . MET A 1 194 ? -13.451 5.691 34.155 1.00 87.94 194 MET A O 1
ATOM 1499 N N . HIS A 1 195 ? -12.984 3.993 32.762 1.00 87.88 195 HIS A N 1
ATOM 1500 C CA . HIS A 1 195 ? -12.021 3.348 33.658 1.00 87.88 195 HIS A CA 1
ATOM 1501 C C . HIS A 1 195 ? -10.580 3.644 33.244 1.00 87.88 195 HIS A C 1
ATOM 1503 O O . HIS A 1 195 ? -9.771 4.084 34.060 1.00 87.88 195 HIS A O 1
ATOM 1509 N N . CYS A 1 196 ? -10.265 3.424 31.972 1.00 91.56 196 CYS A N 1
ATOM 1510 C CA . CYS A 1 196 ? -8.947 3.704 31.430 1.00 91.56 196 CYS A CA 1
ATOM 1511 C C . CYS A 1 196 ? -9.022 4.054 29.947 1.00 91.56 196 CYS A C 1
ATOM 1513 O O . CYS A 1 196 ? -10.007 3.775 29.260 1.00 91.56 196 CYS A O 1
ATOM 1515 N N . ILE A 1 197 ? -7.941 4.636 29.448 1.00 91.56 197 ILE A N 1
ATOM 1516 C CA . ILE A 1 197 ? -7.758 4.953 28.037 1.00 91.56 197 ILE A CA 1
ATOM 1517 C C . ILE A 1 197 ? -6.470 4.293 27.580 1.00 91.56 197 ILE A C 1
ATOM 1519 O O . ILE A 1 197 ? -5.444 4.400 28.253 1.00 91.56 197 ILE A O 1
ATOM 1523 N N . ILE A 1 198 ? -6.522 3.648 26.421 1.00 92.62 198 ILE A N 1
ATOM 1524 C CA . ILE A 1 198 ? -5.339 3.141 25.741 1.00 92.62 198 ILE A CA 1
ATOM 1525 C C . ILE A 1 198 ? -5.144 3.865 24.414 1.00 92.62 198 ILE A C 1
ATOM 1527 O O . ILE A 1 198 ? -6.060 3.972 23.601 1.00 92.62 198 ILE A O 1
ATOM 1531 N N . LYS A 1 199 ? -3.933 4.367 24.195 1.00 90.94 199 LYS A N 1
ATOM 1532 C CA . LYS A 1 199 ? -3.509 5.007 22.945 1.00 90.94 199 LYS A CA 1
ATOM 1533 C C . LYS A 1 199 ? -2.296 4.287 22.393 1.00 90.94 199 LYS A C 1
ATOM 1535 O O . LYS A 1 199 ? -1.485 3.785 23.163 1.00 90.94 199 LYS A O 1
ATOM 1540 N N . TYR A 1 200 ? -2.157 4.264 21.078 1.00 88.62 200 TYR A N 1
ATOM 1541 C CA . TYR A 1 200 ? -0.960 3.759 20.420 1.00 88.62 200 TYR A CA 1
ATOM 1542 C C . TYR A 1 200 ? -0.163 4.936 19.855 1.00 88.62 200 TYR A C 1
ATOM 1544 O O . TYR A 1 200 ? -0.722 5.770 19.146 1.00 88.62 200 TYR A O 1
ATOM 1552 N N . ASP A 1 201 ? 1.124 5.024 20.195 1.00 84.94 201 ASP A N 1
ATOM 1553 C CA . ASP A 1 201 ? 2.044 5.989 19.595 1.00 84.94 201 ASP A CA 1
ATOM 1554 C C . ASP A 1 201 ? 2.866 5.294 18.495 1.00 84.94 201 ASP A C 1
ATOM 1556 O O . ASP A 1 201 ? 3.814 4.558 18.802 1.00 84.94 201 ASP A O 1
ATOM 1560 N N . PRO A 1 202 ? 2.559 5.538 17.206 1.00 77.38 202 PRO A N 1
ATOM 1561 C CA . PRO A 1 202 ? 3.286 4.923 16.099 1.00 77.38 202 PRO A CA 1
ATOM 1562 C C . PRO A 1 202 ? 4.744 5.391 16.008 1.00 77.38 202 PRO A C 1
ATOM 1564 O O . PRO A 1 202 ? 5.560 4.715 15.387 1.00 77.38 202 PRO A O 1
ATOM 1567 N N . ARG A 1 203 ? 5.110 6.529 16.619 1.00 74.69 203 ARG A N 1
ATOM 1568 C CA . ARG A 1 203 ? 6.496 7.031 16.599 1.00 74.69 203 ARG A CA 1
ATOM 1569 C C . ARG A 1 203 ? 7.403 6.234 17.526 1.00 74.69 203 ARG A C 1
ATOM 1571 O O . ARG A 1 203 ? 8.581 6.069 17.225 1.00 74.69 203 ARG A O 1
ATOM 1578 N N . GLN A 1 204 ? 6.857 5.768 18.645 1.00 76.25 204 GLN A N 1
ATOM 1579 C CA . GLN A 1 204 ? 7.588 5.031 19.678 1.00 76.25 204 GLN A CA 1
ATOM 1580 C C . GLN A 1 204 ? 7.319 3.519 19.636 1.00 76.25 204 GLN A C 1
ATOM 1582 O O . GLN A 1 204 ? 7.946 2.781 20.394 1.00 76.25 204 GLN A O 1
ATOM 1587 N N . ASN A 1 205 ? 6.415 3.06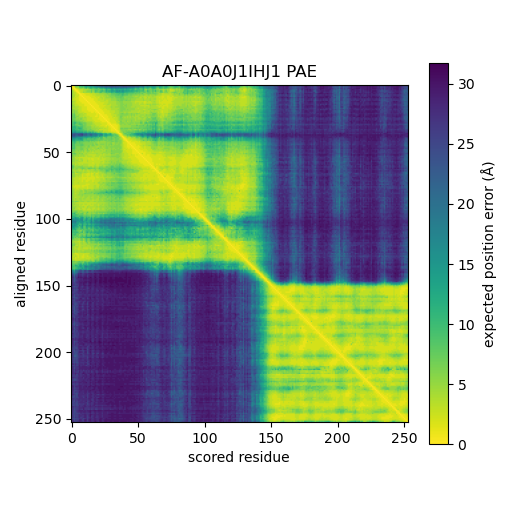4 18.755 1.00 81.31 205 ASN A N 1
ATOM 1588 C CA . ASN A 1 205 ? 5.918 1.686 18.687 1.00 81.31 205 ASN A CA 1
ATOM 1589 C C . ASN A 1 205 ? 5.509 1.163 20.075 1.00 81.31 205 ASN A C 1
ATOM 1591 O O . ASN A 1 205 ? 5.937 0.098 20.530 1.00 81.31 205 ASN A O 1
ATOM 1595 N N . SER A 1 206 ? 4.748 1.982 20.798 1.00 86.44 206 SER A N 1
ATOM 1596 C CA . SER A 1 206 ? 4.388 1.721 22.184 1.00 86.44 206 SER A CA 1
ATOM 1597 C C . SER A 1 206 ? 2.952 2.138 22.470 1.00 86.44 206 SER A C 1
ATOM 1599 O O . SER A 1 206 ? 2.377 3.009 21.814 1.00 86.44 206 SER A O 1
ATOM 1601 N N . PHE A 1 207 ? 2.349 1.480 23.453 1.00 91.38 207 PHE A N 1
ATOM 1602 C CA . PHE A 1 207 ? 1.000 1.775 23.906 1.00 91.38 207 PHE A CA 1
ATOM 1603 C C . PHE A 1 207 ? 1.086 2.605 25.176 1.00 91.38 207 PHE A C 1
ATOM 1605 O O . PHE A 1 207 ? 1.869 2.305 26.065 1.00 91.38 207 PHE A O 1
ATOM 1612 N N . THR A 1 208 ? 0.273 3.642 25.292 1.00 91.06 208 THR A N 1
ATOM 1613 C CA . THR A 1 208 ? 0.128 4.401 26.532 1.00 91.06 208 THR A CA 1
ATOM 1614 C C . THR A 1 208 ? -1.196 4.024 27.171 1.00 91.06 208 THR A C 1
ATOM 1616 O O . THR A 1 208 ? -2.253 4.272 26.589 1.00 91.06 208 THR A O 1
ATOM 1619 N N . LEU A 1 209 ? -1.130 3.414 28.351 1.00 92.25 209 LEU A N 1
ATOM 1620 C CA . LEU A 1 209 ? -2.282 3.093 29.184 1.00 92.25 209 LEU A CA 1
ATOM 1621 C C . LEU A 1 209 ? -2.401 4.139 30.291 1.00 92.25 209 LEU A C 1
ATOM 1623 O O . LEU A 1 209 ? -1.476 4.316 31.083 1.00 92.25 209 LEU A O 1
ATOM 1627 N N . THR A 1 210 ? -3.547 4.804 30.362 1.00 91.00 210 THR A N 1
ATOM 1628 C CA . THR A 1 210 ? -3.828 5.837 31.361 1.00 91.00 210 THR A CA 1
ATOM 1629 C C . THR A 1 210 ? -5.063 5.461 32.159 1.00 91.00 210 THR A C 1
ATOM 1631 O O . THR A 1 210 ? -6.139 5.263 31.592 1.00 91.00 210 THR A O 1
ATOM 1634 N N . ASP A 1 211 ? -4.930 5.405 33.481 1.00 90.12 211 ASP A N 1
ATOM 1635 C CA . ASP A 1 211 ? -6.067 5.220 34.382 1.00 90.12 211 ASP A CA 1
ATOM 1636 C C . ASP A 1 211 ? -6.827 6.544 34.542 1.00 90.12 211 ASP A C 1
ATOM 1638 O O . ASP A 1 211 ? -6.263 7.531 35.018 1.00 90.12 211 ASP A O 1
ATOM 1642 N N . THR A 1 212 ? -8.110 6.594 34.174 1.00 84.38 212 THR A N 1
ATOM 1643 C CA . THR A 1 212 ? -8.931 7.818 34.280 1.00 84.38 212 THR A CA 1
ATOM 1644 C C . THR A 1 212 ? -9.512 7.979 35.682 1.00 84.38 212 THR A C 1
ATOM 1646 O O . THR A 1 212 ? -10.707 8.213 35.848 1.00 84.38 212 THR A O 1
ATOM 1649 N N . CYS A 1 213 ? -8.660 7.827 36.699 1.00 81.31 213 CYS A N 1
ATOM 1650 C CA . CYS A 1 213 ? -9.020 7.847 38.117 1.00 81.31 213 CYS A CA 1
ATOM 1651 C C . CYS A 1 213 ? -10.092 6.807 38.468 1.00 81.31 213 CYS A C 1
ATOM 1653 O O . CYS A 1 213 ? -11.087 7.118 39.131 1.00 81.31 213 CYS A O 1
ATOM 1655 N N . SER A 1 214 ? -9.891 5.566 38.029 1.00 83.25 214 SER A N 1
ATOM 1656 C CA . SER A 1 214 ? -10.844 4.493 38.291 1.00 83.25 214 SER A CA 1
ATOM 1657 C C . SER A 1 214 ? -10.981 4.205 39.792 1.00 83.25 214 SER A C 1
ATOM 1659 O O . SER A 1 214 ? -10.059 4.391 40.596 1.00 83.25 214 SER A O 1
ATOM 1661 N N . SER A 1 215 ? -12.163 3.735 40.197 1.00 84.88 215 SER A N 1
ATOM 1662 C CA . SER A 1 215 ? -12.464 3.449 41.607 1.00 84.88 215 SER A CA 1
ATOM 1663 C C . SER A 1 215 ? -11.655 2.252 42.118 1.00 84.88 215 SER A C 1
ATOM 1665 O O . SER A 1 215 ? -11.022 2.327 43.172 1.00 84.88 215 SER A O 1
ATOM 1667 N N . ASN A 1 216 ? -11.620 1.174 41.330 1.00 86.44 216 ASN A N 1
ATOM 1668 C CA . ASN A 1 216 ? -10.982 -0.090 41.704 1.00 86.44 216 ASN A CA 1
ATOM 1669 C C . ASN A 1 216 ? -9.564 -0.261 41.144 1.00 86.44 216 ASN A C 1
ATOM 1671 O O . ASN A 1 216 ? -8.843 -1.144 41.596 1.00 86.44 216 ASN A O 1
ATOM 1675 N N . GLY A 1 217 ? -9.115 0.638 40.265 1.00 86.75 217 GLY A N 1
ATOM 1676 C CA . GLY A 1 217 ? -7.760 0.640 39.729 1.00 86.75 217 GLY A CA 1
ATOM 1677 C C . GLY A 1 217 ? -7.583 -0.207 38.471 1.00 86.75 217 GLY A C 1
ATOM 1678 O O . GLY A 1 217 ? -8.212 -1.253 38.292 1.00 86.75 217 GLY A O 1
ATOM 1679 N N . THR A 1 218 ? -6.631 0.239 37.658 1.00 89.50 218 THR A N 1
ATOM 1680 C CA . THR A 1 218 ? -6.051 -0.511 36.544 1.00 89.50 218 THR A CA 1
ATOM 1681 C C . THR A 1 218 ? -4.732 -1.143 36.989 1.00 89.50 218 THR A C 1
ATOM 1683 O O . THR A 1 218 ? -3.925 -0.495 37.666 1.00 89.50 218 THR A O 1
ATOM 1686 N N . PHE A 1 219 ? -4.492 -2.397 36.613 1.00 91.06 219 PHE A N 1
ATOM 1687 C CA . PHE A 1 219 ? -3.319 -3.158 37.044 1.00 91.06 219 PHE A CA 1
ATOM 1688 C C . PHE A 1 219 ? -2.590 -3.777 35.854 1.00 91.06 219 PHE A C 1
ATOM 1690 O O . PHE A 1 219 ? -3.215 -4.254 34.909 1.00 91.06 219 PHE A O 1
ATOM 1697 N N . LEU A 1 220 ? -1.263 -3.828 35.922 1.00 91.25 220 LEU A N 1
ATOM 1698 C CA . LEU A 1 220 ? -0.449 -4.621 35.002 1.00 91.25 220 LEU A CA 1
ATOM 1699 C C . LEU A 1 220 ? -0.524 -6.108 35.364 1.00 91.25 220 LEU A C 1
ATOM 1701 O O . LEU A 1 220 ? -0.767 -6.464 36.517 1.00 91.25 220 LEU A O 1
ATOM 1705 N N . ALA A 1 221 ? -0.227 -6.995 34.414 1.00 84.75 221 ALA A N 1
ATOM 1706 C CA . ALA A 1 221 ? -0.157 -8.436 34.678 1.00 84.75 221 ALA A CA 1
ATOM 1707 C C . ALA A 1 221 ? 0.894 -8.823 35.736 1.00 84.75 221 ALA A C 1
ATOM 1709 O O . ALA A 1 221 ? 0.746 -9.852 36.393 1.00 84.75 221 ALA A O 1
ATOM 1710 N N . SER A 1 222 ? 1.903 -7.975 35.960 1.00 81.00 222 SER A N 1
ATOM 1711 C CA . SER A 1 222 ? 2.860 -8.103 37.067 1.00 81.00 222 SER A CA 1
ATOM 1712 C C . SER A 1 222 ? 2.243 -7.870 38.455 1.00 81.00 222 SER A C 1
ATOM 1714 O O . SER A 1 222 ? 2.902 -8.115 39.461 1.00 81.00 222 SER A O 1
ATOM 1716 N N . GLY A 1 223 ? 0.995 -7.395 38.533 1.00 79.00 223 GLY A N 1
ATOM 1717 C CA . GLY A 1 223 ? 0.297 -7.045 39.773 1.00 79.00 223 GLY A CA 1
ATOM 1718 C C . GLY A 1 223 ? 0.495 -5.592 40.215 1.00 79.00 223 GLY A C 1
ATOM 1719 O O . GLY A 1 223 ? -0.103 -5.168 41.201 1.00 79.00 223 GLY A O 1
ATOM 1720 N N . VAL A 1 224 ? 1.296 -4.809 39.486 1.00 86.19 224 VAL A N 1
ATOM 1721 C CA . VAL A 1 224 ? 1.519 -3.387 39.783 1.00 86.19 224 VAL A CA 1
ATOM 1722 C C . VAL A 1 224 ? 0.266 -2.580 39.441 1.00 86.19 224 VAL A C 1
ATOM 1724 O O . VAL A 1 224 ? -0.208 -2.609 38.305 1.00 86.19 224 VAL A O 1
ATOM 1727 N N . ARG A 1 225 ? -0.258 -1.840 40.422 1.00 87.06 225 ARG A N 1
ATOM 1728 C CA . ARG A 1 225 ? -1.378 -0.908 40.241 1.00 87.06 225 ARG A CA 1
ATOM 1729 C C . ARG A 1 225 ? -0.878 0.419 39.676 1.00 87.06 225 ARG A C 1
ATOM 1731 O O . ARG A 1 225 ? 0.090 0.973 40.191 1.00 87.06 225 ARG A O 1
ATOM 1738 N N . LEU A 1 226 ? -1.568 0.951 38.672 1.00 87.56 226 LEU A N 1
ATOM 1739 C CA . LEU A 1 226 ? -1.294 2.292 38.156 1.00 87.56 226 LEU A CA 1
ATOM 1740 C C . LEU A 1 226 ? -1.747 3.354 39.172 1.00 87.56 226 LEU A C 1
ATOM 1742 O O . LEU A 1 226 ? -2.799 3.219 39.806 1.00 87.56 226 LEU A O 1
ATOM 1746 N N . GLY A 1 227 ? -0.969 4.430 39.315 1.00 77.62 227 GLY A N 1
ATOM 1747 C CA . GLY A 1 227 ? -1.406 5.622 40.040 1.00 77.62 227 GLY A CA 1
ATOM 1748 C C . GLY A 1 227 ? -2.606 6.278 39.347 1.00 77.62 227 GLY A C 1
ATOM 1749 O O . GLY A 1 227 ? -2.733 6.233 38.125 1.00 77.62 227 GLY A O 1
ATOM 1750 N N . LYS A 1 228 ? -3.502 6.905 40.116 1.00 78.06 228 LYS A N 1
ATOM 1751 C CA . LYS A 1 228 ? -4.679 7.591 39.554 1.00 78.06 228 LYS A CA 1
ATOM 1752 C C . LYS A 1 228 ? -4.240 8.710 38.604 1.00 78.06 228 LYS A C 1
ATOM 1754 O O . LYS A 1 228 ? -3.471 9.577 39.010 1.00 78.06 228 LYS A O 1
ATOM 1759 N N . GLY A 1 229 ? -4.719 8.691 37.360 1.00 74.12 229 GLY A N 1
ATOM 1760 C CA . GLY A 1 229 ? -4.336 9.670 36.335 1.00 74.12 229 GLY A CA 1
ATOM 1761 C C . GLY A 1 229 ? -2.935 9.463 35.750 1.00 74.12 229 GLY A C 1
ATOM 1762 O O . GLY A 1 229 ? -2.516 10.234 34.889 1.00 74.12 229 GLY A O 1
ATOM 1763 N N . GLN A 1 230 ? -2.201 8.440 36.198 1.00 77.75 230 GLN A N 1
ATOM 1764 C CA . GLN A 1 230 ? -0.863 8.147 35.703 1.00 77.75 230 GLN A CA 1
ATOM 1765 C C . GLN A 1 230 ? -0.949 7.399 34.371 1.00 77.75 230 GLN A C 1
ATOM 1767 O O . GLN A 1 230 ? -1.691 6.425 34.229 1.00 77.75 230 GLN A O 1
ATOM 1772 N N . ALA A 1 231 ? -0.156 7.855 33.406 1.00 83.50 231 ALA A N 1
ATOM 1773 C CA . ALA A 1 231 ? 0.068 7.164 32.148 1.00 83.50 231 ALA A CA 1
ATOM 1774 C C . ALA A 1 231 ? 1.302 6.261 32.268 1.00 83.50 231 ALA A C 1
ATOM 1776 O O . ALA A 1 231 ? 2.340 6.691 32.777 1.00 83.50 231 ALA A O 1
ATOM 1777 N N . ILE A 1 232 ? 1.199 5.026 31.786 1.00 88.00 232 ILE A N 1
ATOM 1778 C CA . ILE A 1 232 ? 2.317 4.087 31.681 1.00 88.00 232 ILE A CA 1
ATOM 1779 C C . ILE A 1 232 ? 2.473 3.613 30.242 1.00 88.00 232 ILE A C 1
ATOM 1781 O O . ILE A 1 232 ? 1.494 3.478 29.508 1.00 88.00 232 ILE A O 1
ATOM 1785 N N . ILE A 1 233 ? 3.717 3.362 29.847 1.00 90.12 233 ILE A N 1
ATOM 1786 C CA . ILE A 1 233 ? 4.047 2.851 28.522 1.00 90.12 233 ILE A CA 1
ATOM 1787 C C . ILE A 1 233 ? 4.084 1.323 28.584 1.00 90.12 233 ILE A C 1
ATOM 1789 O O . ILE A 1 233 ? 4.778 0.750 29.422 1.00 90.12 233 ILE A O 1
ATOM 1793 N N . LEU A 1 234 ? 3.357 0.684 27.678 1.00 89.44 234 LEU A N 1
ATOM 1794 C CA . LEU A 1 234 ? 3.326 -0.751 27.442 1.00 89.44 234 LEU A CA 1
ATOM 1795 C C . LEU A 1 234 ? 3.956 -1.061 26.081 1.00 89.44 234 LEU A C 1
ATOM 1797 O O . LEU A 1 234 ? 3.842 -0.290 25.123 1.00 89.44 234 LEU A O 1
ATOM 1801 N N . LYS A 1 235 ? 4.605 -2.214 25.987 1.00 89.94 235 LYS A N 1
ATOM 1802 C CA . LYS A 1 235 ? 5.150 -2.783 24.751 1.00 89.94 235 LYS A CA 1
ATOM 1803 C C . LYS A 1 235 ? 4.212 -3.857 24.200 1.00 89.94 235 LYS A C 1
ATOM 1805 O O . LYS A 1 235 ? 3.365 -4.384 24.912 1.00 89.94 235 LYS A O 1
ATOM 1810 N N . SER A 1 236 ? 4.374 -4.195 22.921 1.00 88.00 236 SER A N 1
ATOM 1811 C CA . SER A 1 236 ? 3.660 -5.319 22.294 1.00 88.00 236 SER A CA 1
ATOM 1812 C C . SER A 1 236 ? 3.867 -6.611 23.103 1.00 88.00 236 SER A C 1
ATOM 1814 O O . SER A 1 236 ? 5.002 -6.959 23.427 1.00 88.00 236 SER A O 1
ATOM 1816 N N . GLY A 1 237 ? 2.778 -7.300 23.441 1.00 87.06 237 GLY A N 1
ATOM 1817 C CA . GLY A 1 237 ? 2.736 -8.487 24.301 1.00 87.06 237 GLY A CA 1
ATOM 1818 C C . GLY A 1 237 ? 2.443 -8.200 25.778 1.00 87.06 237 GLY A C 1
ATOM 1819 O O . GLY A 1 237 ? 2.122 -9.132 26.520 1.00 87.06 237 GLY A O 1
ATOM 1820 N N . ASP A 1 238 ? 2.504 -6.940 26.218 1.00 90.56 238 ASP A N 1
ATOM 1821 C CA . ASP A 1 238 ? 2.177 -6.590 27.598 1.00 90.56 238 ASP A CA 1
ATOM 1822 C C . ASP A 1 238 ? 0.680 -6.759 27.876 1.00 90.56 238 ASP A C 1
ATOM 1824 O O . ASP A 1 238 ? -0.190 -6.567 27.019 1.00 90.56 238 ASP A O 1
ATOM 1828 N N . ARG A 1 239 ? 0.377 -7.114 29.125 1.00 93.12 239 ARG A N 1
ATOM 1829 C CA . ARG A 1 239 ? -0.977 -7.406 29.593 1.00 93.12 239 ARG A CA 1
ATOM 1830 C C . ARG A 1 239 ? -1.359 -6.522 30.765 1.00 93.12 239 ARG A C 1
ATOM 1832 O O . ARG A 1 239 ? -0.541 -6.249 31.647 1.00 93.12 239 ARG A O 1
ATOM 1839 N N . PHE A 1 240 ? -2.627 -6.145 30.810 1.00 93.94 240 PHE A N 1
ATOM 1840 C CA . PHE A 1 240 ? -3.220 -5.398 31.914 1.00 93.94 240 PHE A CA 1
ATOM 1841 C C . PHE A 1 240 ? -4.644 -5.885 32.180 1.00 93.94 240 PHE A C 1
ATOM 1843 O O . PHE A 1 240 ? -5.276 -6.481 31.310 1.00 93.94 240 PHE A O 1
ATOM 1850 N N . PHE A 1 241 ? -5.152 -5.647 33.383 1.00 92.19 241 PHE A N 1
ATOM 1851 C CA . PHE A 1 241 ? -6.516 -5.998 33.761 1.00 92.19 241 PHE A CA 1
ATOM 1852 C C . PHE A 1 241 ? -7.206 -4.870 34.531 1.00 92.19 241 PHE A C 1
ATOM 1854 O O . PHE A 1 241 ? -6.559 -4.033 35.168 1.00 92.19 241 PHE A O 1
ATOM 1861 N N . LEU A 1 242 ? -8.537 -4.854 34.454 1.00 91.38 242 LEU A N 1
ATOM 1862 C CA . LEU A 1 242 ? -9.389 -3.815 35.037 1.00 91.38 242 LEU A CA 1
ATOM 1863 C C . LEU A 1 242 ? -10.102 -4.341 36.276 1.00 91.38 242 LEU A C 1
ATOM 1865 O O . LEU A 1 242 ? -10.937 -5.239 36.153 1.00 91.38 242 LEU A O 1
ATOM 1869 N N . ALA A 1 243 ? -9.819 -3.751 37.443 1.00 88.25 243 ALA A N 1
ATOM 1870 C CA . ALA A 1 243 ? -10.321 -4.136 38.769 1.00 88.25 243 ALA A CA 1
ATOM 1871 C C . ALA A 1 243 ? -9.984 -5.577 39.219 1.00 88.25 243 ALA A C 1
ATOM 1873 O O . ALA A 1 243 ? -9.413 -5.771 40.288 1.00 88.25 243 ALA A O 1
ATOM 1874 N N . VAL A 1 244 ? -10.317 -6.583 38.410 1.00 87.25 244 VAL A N 1
ATOM 1875 C CA . VAL A 1 244 ? -10.133 -8.018 38.647 1.00 87.25 244 VAL A CA 1
ATOM 1876 C C . VAL A 1 244 ? -9.479 -8.684 37.434 1.00 87.25 244 VAL A C 1
ATOM 1878 O O . VAL A 1 244 ? -9.642 -8.235 36.298 1.00 87.25 244 VAL A O 1
ATOM 1881 N N . LYS A 1 245 ? -8.751 -9.784 37.664 1.00 84.56 245 LYS A N 1
ATOM 1882 C CA . LYS A 1 245 ? -8.026 -10.529 36.612 1.00 84.56 245 LYS A CA 1
ATOM 1883 C C . LYS A 1 245 ? -8.932 -11.118 35.525 1.00 84.56 245 LYS A C 1
ATOM 1885 O O . LYS A 1 245 ? -8.451 -11.449 34.444 1.00 84.56 245 LYS A O 1
ATOM 1890 N N . ASP A 1 246 ? -10.228 -11.210 35.792 1.00 85.25 246 ASP A N 1
ATOM 1891 C CA . ASP A 1 246 ? -11.212 -11.702 34.831 1.00 85.25 246 ASP A CA 1
ATOM 1892 C C . ASP A 1 246 ? -11.440 -10.737 33.663 1.00 85.25 246 ASP A C 1
ATOM 1894 O O . ASP A 1 246 ? -11.980 -11.159 32.655 1.00 85.25 246 ASP A O 1
ATOM 1898 N N . ASN A 1 247 ? -10.998 -9.476 33.751 1.00 87.50 247 ASN A N 1
ATOM 1899 C CA . ASN A 1 247 ? -11.085 -8.500 32.659 1.00 87.50 247 ASN A CA 1
ATOM 1900 C C . ASN A 1 247 ? -9.687 -8.132 32.157 1.00 87.50 247 ASN A C 1
ATOM 1902 O O . ASN A 1 247 ? -9.233 -7.001 32.351 1.00 87.50 247 ASN A O 1
ATOM 1906 N N . MET A 1 248 ? -8.981 -9.104 31.576 1.00 90.44 248 MET A N 1
ATOM 1907 C CA . MET A 1 248 ? -7.605 -8.937 31.113 1.00 90.44 248 MET A CA 1
ATOM 1908 C C . MET A 1 248 ? -7.528 -8.712 29.606 1.00 90.44 248 MET A C 1
ATOM 1910 O O . MET A 1 248 ? -8.182 -9.397 28.818 1.00 90.44 248 MET A O 1
ATOM 1914 N N . PHE A 1 249 ? -6.645 -7.801 29.213 1.00 93.12 249 PHE A N 1
ATOM 1915 C CA . PHE A 1 249 ? -6.350 -7.457 27.832 1.00 93.12 249 PHE A CA 1
ATOM 1916 C C . PHE A 1 249 ? -4.845 -7.542 27.561 1.00 93.12 249 PHE A C 1
ATOM 1918 O O . PHE A 1 249 ? -4.023 -7.318 28.451 1.00 93.12 249 PHE A O 1
ATOM 1925 N N . GLU A 1 250 ? -4.491 -7.859 26.320 1.00 92.12 250 GLU A N 1
ATOM 1926 C CA . GLU A 1 250 ? -3.124 -7.883 25.799 1.00 92.12 250 GLU A CA 1
ATOM 1927 C C . GLU A 1 250 ? -3.013 -6.904 24.633 1.00 92.12 250 GLU A C 1
ATOM 1929 O O . GLU A 1 250 ? -3.874 -6.884 23.750 1.00 92.12 250 GLU A O 1
ATOM 1934 N N . VAL A 1 251 ? -1.956 -6.099 24.614 1.00 91.69 251 VAL A N 1
ATOM 1935 C CA . VAL A 1 251 ? -1.698 -5.158 23.519 1.00 91.69 251 VAL A CA 1
ATOM 1936 C C . VAL A 1 251 ? -0.781 -5.814 22.498 1.00 91.69 251 VAL A C 1
ATOM 1938 O O . VAL A 1 251 ? 0.222 -6.417 22.872 1.00 91.69 251 VAL A O 1
ATOM 1941 N N . LYS A 1 252 ? -1.099 -5.724 21.207 1.00 87.25 252 LYS A N 1
ATOM 1942 C CA . LYS A 1 252 ? -0.234 -6.232 20.134 1.00 87.25 252 LYS A CA 1
ATOM 1943 C C . LYS A 1 252 ? -0.123 -5.222 19.013 1.00 87.25 252 LYS A C 1
ATOM 1945 O O . LYS A 1 252 ? -1.119 -4.655 18.581 1.00 87.25 252 LYS A O 1
ATOM 1950 N N . ALA A 1 253 ? 1.105 -5.021 18.573 1.00 79.00 253 ALA A N 1
ATOM 1951 C CA . ALA A 1 253 ? 1.514 -4.152 17.488 1.00 79.00 253 ALA A CA 1
ATOM 1952 C C . ALA A 1 253 ? 2.210 -4.991 16.411 1.00 79.00 253 ALA A C 1
ATOM 1954 O O . ALA A 1 253 ? 3.110 -5.766 16.816 1.00 79.00 253 ALA A O 1
#